Protein AF-A0A0C3NTP0-F1 (afdb_monomer_lite)

Radius of gyration: 25.78 Å; chains: 1; bounding box: 59×38×82 Å

Foldseek 3Di:
DPLLCCQQPLVNFFWKAWPVCLVVPQIGGFDDKDAPQADPVRHGGRWMKTKDFQVRQDPQLQAKDAQPDDPDDFRFMFGDRLVVLVVSLVSLVVLLVVLVVLLVVLVVLLVVLVPDDDDPDPVVNVVSVVSSVVSVVCNVVSVVSNVVSVVVSVVCCVQPVDRVSRGFWTWRIFHRWDQAPDDPNDTDTDTMTMTIGDPPSPPPNDD

Organism: NCBI:txid870435

Sequence (207 aa):
MSIASLLLTAVLGMPIAAAEREAAGAQRSVALFFHENKDNDGNPSARVFTVTNCHVLREDTTTTYEFRGAGAPRQHVRLARFGRFQRGLNEIKDCVSGCEIDTDLLAREIVQLEAKPESDDQEVVAEDKAEVEAKRNKLPNLKKDICVLEAFYNEVKSQWGDITCRTIDHVHWAPNISISIDVQGRKYTKDICSRLMQRGSWVTSST

pLDDT: mean 81.98, std 15.35, range [25.77, 96.81]

Structure (mmCIF, N/CA/C/O backbone):
data_AF-A0A0C3NTP0-F1
#
_entry.id   AF-A0A0C3NTP0-F1
#
loop_
_atom_site.group_PDB
_atom_site.id
_atom_site.type_symbol
_atom_site.label_atom_id
_atom_site.label_alt_id
_atom_site.label_comp_id
_atom_site.label_asym_id
_atom_site.label_entity_id
_atom_site.label_seq_id
_atom_site.pdbx_PDB_ins_code
_atom_site.Cartn_x
_atom_site.Cartn_y
_atom_site.Cartn_z
_atom_site.occupancy
_atom_site.B_iso_or_equiv
_atom_site.auth_seq_id
_atom_site.auth_comp_id
_atom_site.auth_asym_id
_atom_site.auth_atom_id
_atom_site.pdbx_PDB_model_num
ATOM 1 N N . MET A 1 1 ? -7.713 8.162 10.827 1.00 32.97 1 MET A N 1
ATOM 2 C CA . MET A 1 1 ? -7.517 7.454 9.541 1.00 32.97 1 MET A CA 1
ATOM 3 C C . MET A 1 1 ? -6.412 8.151 8.728 1.00 32.97 1 MET A C 1
ATOM 5 O O . MET A 1 1 ? -6.707 8.979 7.885 1.00 32.97 1 MET A O 1
ATOM 9 N N . SER A 1 2 ? -5.129 7.918 9.047 1.00 36.69 2 SER A N 1
ATOM 10 C CA . SER A 1 2 ? -3.979 8.571 8.363 1.00 36.69 2 SER A CA 1
ATOM 11 C C . SER A 1 2 ? -2.900 7.572 7.896 1.00 36.69 2 SER A C 1
ATOM 13 O O . SER A 1 2 ? -2.025 7.905 7.106 1.00 36.69 2 SER A O 1
ATOM 15 N N . ILE A 1 3 ? -2.981 6.305 8.318 1.00 37.78 3 ILE A N 1
ATOM 16 C CA . ILE A 1 3 ? -1.891 5.332 8.122 1.00 37.78 3 ILE A CA 1
ATOM 17 C C . ILE A 1 3 ? -2.104 4.452 6.874 1.00 37.78 3 ILE A C 1
ATOM 19 O O . ILE A 1 3 ? -1.134 4.024 6.253 1.00 37.78 3 ILE A O 1
ATOM 23 N N . ALA A 1 4 ? -3.346 4.294 6.395 1.00 36.16 4 ALA A N 1
ATOM 24 C CA . ALA A 1 4 ? -3.652 3.514 5.185 1.00 36.16 4 ALA A CA 1
ATOM 25 C C . ALA A 1 4 ? -3.100 4.124 3.872 1.00 36.16 4 ALA A C 1
ATOM 27 O O . ALA A 1 4 ? -3.128 3.486 2.823 1.00 36.16 4 ALA A O 1
ATOM 28 N N . SER A 1 5 ? -2.554 5.344 3.919 1.00 48.00 5 SER A N 1
ATOM 29 C CA . SER A 1 5 ? -2.175 6.123 2.735 1.00 48.00 5 SER A CA 1
ATOM 30 C C . SER A 1 5 ? -0.750 5.842 2.213 1.00 48.00 5 SER A C 1
ATOM 32 O O . SER A 1 5 ? -0.416 6.169 1.081 1.00 48.00 5 SER A O 1
ATOM 34 N N . LEU A 1 6 ? 0.133 5.202 2.985 1.00 49.66 6 LEU A N 1
ATOM 35 C CA . LEU A 1 6 ? 1.544 5.070 2.569 1.00 49.66 6 LEU A CA 1
ATOM 36 C C . LEU A 1 6 ? 1.807 3.958 1.543 1.00 49.66 6 LEU A C 1
ATOM 38 O O . LEU A 1 6 ? 2.835 3.979 0.868 1.00 49.66 6 LEU A O 1
ATOM 42 N N . LEU A 1 7 ? 0.919 2.966 1.430 1.00 51.94 7 LEU A N 1
ATOM 43 C CA . LEU A 1 7 ? 1.147 1.820 0.545 1.00 51.94 7 LEU A CA 1
ATOM 44 C C . LEU A 1 7 ? 0.748 2.106 -0.911 1.00 51.94 7 LEU A C 1
ATOM 46 O O . LEU A 1 7 ? 1.387 1.583 -1.823 1.00 51.94 7 LEU A O 1
ATOM 50 N N . LEU A 1 8 ? -0.295 2.919 -1.113 1.00 54.16 8 LEU A N 1
ATOM 51 C CA . LEU A 1 8 ? -0.979 3.078 -2.402 1.00 54.16 8 LEU A CA 1
ATOM 52 C C . LEU A 1 8 ? -1.251 4.539 -2.802 1.00 54.16 8 LEU A C 1
ATOM 54 O O . LEU A 1 8 ? -1.643 4.780 -3.941 1.00 54.16 8 LEU A O 1
ATOM 58 N N . THR A 1 9 ? -1.022 5.527 -1.931 1.00 48.97 9 THR A N 1
ATOM 59 C CA . THR A 1 9 ? -1.342 6.919 -2.273 1.00 48.97 9 THR A CA 1
ATOM 60 C C . THR A 1 9 ? -0.179 7.588 -2.991 1.00 48.97 9 THR A C 1
ATOM 62 O O . THR A 1 9 ? 0.911 7.761 -2.443 1.00 48.97 9 THR A O 1
ATOM 65 N N . ALA A 1 10 ? -0.439 8.033 -4.222 1.00 47.47 10 ALA A N 1
ATOM 66 C CA . ALA A 1 10 ? 0.531 8.720 -5.074 1.00 47.47 10 ALA A CA 1
ATOM 67 C C . ALA A 1 10 ? 1.180 9.952 -4.412 1.00 47.47 10 ALA A C 1
ATOM 69 O O . ALA A 1 10 ? 2.338 10.259 -4.690 1.00 47.47 10 ALA A O 1
ATOM 70 N N . VAL A 1 11 ? 0.463 10.609 -3.492 1.00 39.78 11 VAL A N 1
ATOM 71 C CA . VAL A 1 11 ? 0.890 11.826 -2.782 1.00 39.78 11 VAL A CA 1
ATOM 72 C C . VAL A 1 11 ? 2.086 11.597 -1.846 1.00 39.78 11 VAL A C 1
ATOM 74 O O . VAL A 1 11 ? 2.897 12.501 -1.681 1.00 39.78 11 VAL A O 1
ATOM 77 N N . LEU A 1 12 ? 2.240 10.404 -1.258 1.00 49.91 12 LEU A N 1
ATOM 78 C CA . LEU A 1 12 ? 3.294 10.120 -0.265 1.00 49.91 12 LEU A CA 1
ATOM 79 C C . LEU A 1 12 ? 4.502 9.360 -0.845 1.00 49.91 12 LEU A C 1
ATOM 81 O O . LEU A 1 12 ? 5.383 8.927 -0.105 1.00 49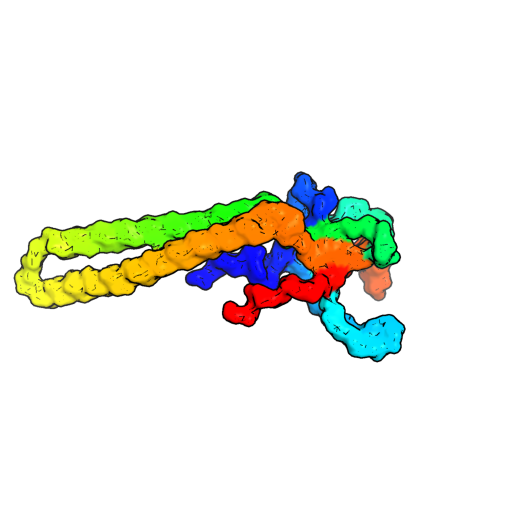.91 12 LEU A O 1
ATOM 85 N N . GLY A 1 13 ? 4.571 9.245 -2.175 1.00 62.75 13 GLY A N 1
ATOM 86 C CA . GLY A 1 13 ? 5.658 8.586 -2.891 1.00 62.75 13 GLY A CA 1
ATOM 87 C C . GLY A 1 13 ? 5.402 7.092 -3.066 1.00 62.75 13 GLY A C 1
ATOM 88 O O . GLY A 1 13 ? 5.728 6.286 -2.200 1.00 62.75 13 GLY A O 1
ATOM 89 N N . MET A 1 14 ? 4.869 6.712 -4.232 1.00 75.38 14 MET A N 1
ATOM 90 C CA . MET A 1 14 ? 4.642 5.305 -4.580 1.00 75.38 14 MET A CA 1
ATOM 91 C C . MET A 1 14 ? 5.962 4.527 -4.504 1.00 75.38 14 MET A C 1
ATOM 93 O O . MET A 1 14 ? 6.879 4.847 -5.271 1.00 75.38 14 MET A O 1
ATOM 97 N N . PRO A 1 15 ? 6.086 3.515 -3.626 1.00 81.69 15 PRO A N 1
ATOM 98 C CA . PRO A 1 15 ? 7.287 2.702 -3.567 1.00 81.69 15 PRO A CA 1
ATOM 99 C C . PRO A 1 15 ? 7.405 1.888 -4.852 1.00 81.69 15 PRO A C 1
ATOM 101 O O . PRO A 1 15 ? 6.517 1.108 -5.181 1.00 81.69 15 PRO A O 1
ATOM 104 N N . ILE A 1 16 ? 8.513 2.037 -5.564 1.00 85.19 16 ILE A N 1
ATOM 105 C CA . ILE A 1 16 ? 8.798 1.306 -6.793 1.00 85.19 16 ILE A CA 1
ATOM 106 C C . ILE A 1 16 ? 10.102 0.527 -6.672 1.00 85.19 16 ILE A C 1
ATOM 108 O O . ILE A 1 16 ? 11.049 0.939 -5.994 1.00 85.19 16 ILE A O 1
ATOM 112 N N . ALA A 1 17 ? 10.128 -0.614 -7.347 1.00 85.75 17 ALA A N 1
ATOM 113 C CA . ALA A 1 17 ? 11.308 -1.442 -7.527 1.00 85.75 17 ALA A CA 1
ATOM 114 C C . ALA A 1 17 ? 11.318 -2.001 -8.953 1.00 85.75 17 ALA A C 1
ATOM 116 O O . ALA A 1 17 ? 10.258 -2.241 -9.539 1.00 85.75 17 ALA A O 1
ATOM 117 N N . ALA A 1 18 ? 12.505 -2.214 -9.514 1.00 86.50 18 ALA A N 1
ATOM 118 C CA . ALA A 1 18 ? 12.623 -2.994 -10.738 1.00 86.50 18 ALA A CA 1
ATOM 119 C C . ALA A 1 18 ? 12.527 -4.486 -10.440 1.00 86.50 18 ALA A C 1
ATOM 121 O O . ALA A 1 18 ? 13.075 -4.962 -9.444 1.00 86.50 18 ALA A O 1
ATOM 122 N N . ALA A 1 19 ? 11.873 -5.218 -11.341 1.00 85.31 19 ALA A N 1
ATOM 123 C CA . ALA A 1 19 ? 11.747 -6.669 -11.256 1.00 85.31 19 ALA A CA 1
ATOM 124 C C . ALA A 1 19 ? 13.118 -7.368 -11.209 1.00 85.31 19 ALA A C 1
ATOM 126 O O . ALA A 1 19 ? 13.276 -8.353 -10.499 1.00 85.31 19 ALA A O 1
ATOM 127 N N . GLU A 1 20 ? 14.128 -6.830 -11.900 1.00 84.19 20 GLU A N 1
ATOM 128 C CA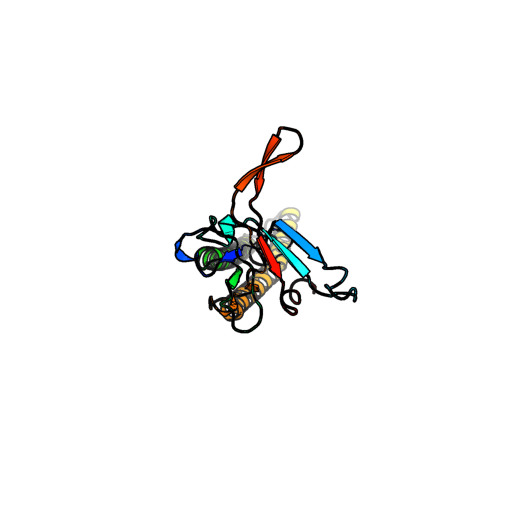 . GLU A 1 20 ? 15.488 -7.389 -11.877 1.00 84.19 20 GLU A CA 1
ATOM 129 C C . GLU A 1 20 ? 16.203 -7.194 -10.524 1.00 84.19 20 GLU A C 1
ATOM 131 O O . GLU A 1 20 ? 17.129 -7.930 -10.207 1.00 84.19 20 GLU A O 1
ATOM 136 N N . ARG A 1 21 ? 15.754 -6.251 -9.679 1.00 77.44 21 ARG A N 1
ATOM 137 C CA . ARG A 1 21 ? 16.435 -5.869 -8.423 1.00 77.44 21 ARG A CA 1
ATOM 138 C C . ARG A 1 21 ? 15.696 -6.258 -7.152 1.00 77.44 21 ARG A C 1
ATOM 140 O O . ARG A 1 21 ? 16.037 -5.783 -6.068 1.00 77.44 21 ARG A O 1
ATOM 147 N N . GLU A 1 22 ? 14.695 -7.121 -7.251 1.00 75.50 22 GLU A N 1
ATOM 148 C CA . GLU A 1 22 ? 13.846 -7.462 -6.106 1.00 75.50 22 GLU A CA 1
ATOM 149 C C . GLU A 1 22 ? 14.613 -8.087 -4.943 1.00 75.50 22 GLU A C 1
ATOM 151 O O . GLU A 1 22 ? 14.335 -7.770 -3.785 1.00 75.50 22 GLU A O 1
ATOM 156 N N . ALA A 1 23 ? 15.615 -8.914 -5.249 1.00 74.00 23 ALA A N 1
ATOM 157 C CA . ALA A 1 23 ? 16.463 -9.555 -4.251 1.00 74.00 23 ALA A CA 1
ATOM 158 C C . ALA A 1 23 ? 17.454 -8.579 -3.588 1.00 74.00 23 ALA A C 1
ATOM 160 O O . ALA A 1 23 ? 17.815 -8.760 -2.429 1.00 74.00 23 ALA A O 1
ATOM 161 N N . ALA A 1 24 ? 17.861 -7.512 -4.287 1.00 72.50 24 ALA A N 1
ATOM 162 C CA . ALA A 1 24 ? 18.883 -6.567 -3.823 1.00 72.50 24 ALA A CA 1
ATOM 163 C C . ALA A 1 24 ? 18.361 -5.547 -2.794 1.00 72.50 24 ALA A C 1
ATOM 165 O O . ALA A 1 24 ? 19.105 -4.700 -2.302 1.00 72.50 24 ALA A O 1
ATOM 166 N N . GLY A 1 25 ? 17.061 -5.572 -2.492 1.00 64.94 25 GLY A N 1
ATOM 167 C CA . GLY A 1 25 ? 16.449 -4.704 -1.496 1.00 64.94 25 GLY A CA 1
ATOM 168 C C . GLY A 1 25 ? 16.395 -3.213 -1.866 1.00 64.94 25 GLY A C 1
ATOM 169 O O . GLY A 1 25 ? 15.955 -2.411 -1.039 1.00 64.94 25 GLY A O 1
ATOM 170 N N . ALA A 1 26 ? 16.770 -2.828 -3.086 1.00 67.81 26 ALA A N 1
ATOM 171 C CA . ALA A 1 26 ? 16.663 -1.454 -3.563 1.00 67.81 26 ALA A CA 1
ATOM 172 C C . ALA A 1 26 ? 15.188 -1.073 -3.788 1.00 67.81 26 ALA A C 1
ATOM 174 O O . ALA A 1 26 ? 14.463 -1.737 -4.524 1.00 67.81 26 ALA A O 1
ATOM 175 N N . GLN A 1 27 ? 14.732 -0.003 -3.135 1.00 71.19 27 GLN A N 1
ATOM 176 C CA . GLN A 1 27 ? 13.399 0.566 -3.330 1.00 71.19 27 GLN A CA 1
ATOM 177 C C . GLN A 1 27 ? 13.469 2.077 -3.137 1.00 71.19 27 GLN A C 1
ATOM 179 O O . GLN A 1 27 ? 14.084 2.554 -2.179 1.00 71.19 27 GLN A O 1
ATOM 184 N N . ARG A 1 28 ? 12.813 2.835 -4.014 1.00 77.44 28 ARG A N 1
ATOM 185 C CA . ARG A 1 28 ? 12.638 4.288 -3.870 1.00 77.44 28 ARG A CA 1
ATOM 186 C C . ARG A 1 28 ? 11.236 4.693 -4.291 1.00 77.44 28 ARG A C 1
ATOM 188 O O . ARG A 1 28 ? 10.452 3.857 -4.724 1.00 77.44 28 ARG A O 1
ATOM 195 N N . SER A 1 29 ? 10.919 5.964 -4.116 1.00 74.62 29 SER A N 1
ATOM 196 C CA . SER A 1 29 ? 9.695 6.557 -4.623 1.00 74.62 29 SER A CA 1
ATOM 197 C C . SER A 1 29 ? 9.863 7.043 -6.061 1.00 74.62 29 SER A C 1
ATOM 199 O O . SER A 1 29 ? 10.968 7.273 -6.567 1.00 74.62 29 SER A O 1
ATOM 201 N N . VAL A 1 30 ? 8.727 7.228 -6.719 1.00 73.44 30 VAL A N 1
ATOM 202 C CA . VAL A 1 30 ? 8.629 8.108 -7.883 1.00 73.44 30 VAL A CA 1
ATOM 203 C C . VAL A 1 30 ? 9.079 9.527 -7.510 1.00 73.44 30 VAL A C 1
ATOM 205 O O . VAL A 1 30 ? 8.716 10.011 -6.439 1.00 73.44 30 VAL A O 1
ATOM 208 N N . ALA A 1 31 ? 9.836 10.187 -8.395 1.00 72.88 31 ALA A N 1
ATOM 209 C CA . ALA A 1 31 ? 10.247 11.577 -8.204 1.00 72.88 31 ALA A CA 1
ATOM 210 C C . ALA A 1 31 ? 9.201 12.571 -8.739 1.00 72.88 31 ALA A C 1
ATOM 212 O O . ALA A 1 31 ? 8.796 13.472 -8.014 1.00 72.88 31 ALA A O 1
ATOM 213 N N . LEU A 1 32 ? 8.751 12.412 -9.991 1.00 79.81 32 LEU A N 1
ATOM 214 C CA . LEU A 1 32 ? 7.734 13.278 -10.608 1.00 79.81 32 LEU A CA 1
ATOM 215 C C . LEU A 1 32 ? 7.028 12.604 -11.791 1.00 79.81 32 LEU A C 1
ATOM 217 O O . LEU A 1 32 ? 7.532 11.626 -12.352 1.00 79.81 32 LEU A O 1
ATOM 221 N N . PHE A 1 33 ? 5.889 13.172 -12.191 1.00 82.75 33 PHE A N 1
ATOM 222 C CA . PHE A 1 33 ? 5.110 12.774 -13.364 1.00 82.75 33 PHE A CA 1
ATOM 223 C C . PHE A 1 33 ? 5.002 13.940 -14.348 1.00 82.75 33 PHE A C 1
ATOM 225 O O . PHE A 1 33 ? 4.936 15.096 -13.930 1.00 82.75 33 PHE A O 1
ATOM 232 N N . PHE A 1 34 ? 4.953 13.647 -15.645 1.00 82.81 34 PHE A N 1
ATOM 233 C CA . PHE A 1 34 ? 4.690 14.649 -16.674 1.00 82.81 34 PHE A CA 1
ATOM 234 C C . PHE A 1 34 ? 3.877 14.060 -17.828 1.00 82.81 34 PHE A C 1
ATOM 236 O O . PHE A 1 34 ? 4.027 12.888 -18.175 1.00 82.81 34 PHE A O 1
ATOM 243 N N . HIS A 1 35 ? 3.009 14.878 -18.419 1.00 86.06 35 HIS A N 1
ATOM 244 C CA . HIS A 1 35 ? 2.286 14.519 -19.634 1.00 86.06 35 HIS A CA 1
ATOM 245 C C . HIS A 1 35 ? 3.161 14.783 -20.855 1.00 86.06 35 HIS A C 1
ATOM 247 O O . HIS A 1 35 ? 3.758 15.853 -20.990 1.00 86.06 35 HIS A O 1
ATOM 253 N N . GLU A 1 36 ? 3.200 13.822 -21.768 1.00 84.50 36 GLU A N 1
ATOM 254 C CA . GLU A 1 36 ? 3.637 14.082 -23.130 1.00 84.50 36 GLU A CA 1
ATOM 255 C C . GLU A 1 36 ? 2.553 14.923 -23.799 1.00 84.50 36 GLU A C 1
ATOM 257 O O . GLU A 1 36 ? 1.438 14.461 -24.005 1.00 84.50 36 GLU A O 1
ATOM 262 N N . ASN A 1 37 ? 2.853 16.192 -24.066 1.00 84.75 37 ASN A N 1
ATOM 263 C CA . ASN A 1 37 ? 1.882 17.111 -24.656 1.00 84.75 37 ASN A CA 1
ATOM 264 C C . ASN A 1 37 ? 1.546 16.702 -26.100 1.00 84.75 37 ASN A C 1
ATOM 266 O O . ASN A 1 37 ? 0.382 16.605 -26.485 1.00 84.75 37 ASN A O 1
ATOM 270 N N . LYS A 1 38 ? 2.585 16.423 -26.890 1.00 88.69 38 LYS A N 1
ATOM 271 C CA . LYS A 1 38 ? 2.475 15.968 -28.274 1.00 88.69 38 LYS A CA 1
ATOM 272 C C . LYS A 1 38 ? 3.365 14.759 -28.502 1.00 88.69 38 LYS A C 1
ATOM 274 O O . LYS A 1 38 ? 4.455 14.708 -27.936 1.00 88.69 38 LYS A O 1
ATOM 279 N N . ASP A 1 39 ? 2.896 13.820 -29.313 1.00 85.81 39 ASP A N 1
ATOM 280 C CA . ASP A 1 39 ? 3.709 12.703 -29.782 1.00 85.81 39 ASP A CA 1
ATOM 281 C C . ASP A 1 39 ? 4.753 13.156 -30.820 1.00 85.81 39 ASP A C 1
ATOM 283 O O . ASP A 1 39 ? 4.847 14.336 -31.179 1.00 85.81 39 ASP A O 1
ATOM 287 N N . ASN A 1 40 ? 5.550 12.200 -31.302 1.00 83.00 40 ASN A N 1
ATOM 288 C CA . ASN A 1 40 ? 6.585 12.445 -32.309 1.00 83.00 40 ASN A CA 1
ATOM 289 C C . ASN A 1 40 ? 6.022 12.965 -33.645 1.00 83.00 40 ASN A C 1
ATOM 291 O O . ASN A 1 40 ? 6.760 13.594 -34.401 1.00 83.00 40 ASN A O 1
ATOM 295 N N . ASP A 1 41 ? 4.735 12.738 -33.915 1.00 88.44 41 ASP A N 1
ATOM 296 C CA . ASP A 1 41 ? 4.034 13.190 -35.118 1.00 88.44 41 ASP A CA 1
ATOM 297 C C . ASP A 1 41 ? 3.344 14.556 -34.908 1.00 88.44 41 ASP A C 1
ATOM 299 O O . ASP A 1 41 ? 2.736 15.112 -35.823 1.00 88.44 41 ASP A O 1
ATOM 303 N N . GLY A 1 42 ? 3.453 15.135 -33.706 1.00 88.75 42 GLY A N 1
ATOM 304 C CA . GLY A 1 42 ? 2.881 16.429 -33.343 1.00 88.75 42 GLY A CA 1
ATOM 305 C C . GLY A 1 42 ? 1.410 16.385 -32.918 1.00 88.75 42 GLY A C 1
ATOM 306 O O . GLY A 1 42 ? 0.830 17.450 -32.663 1.00 88.75 42 GLY A O 1
ATOM 307 N N . ASN A 1 43 ? 0.809 15.198 -32.803 1.00 91.75 43 ASN A N 1
ATOM 308 C CA . ASN A 1 43 ? -0.572 15.022 -32.356 1.00 91.75 43 ASN A CA 1
ATOM 309 C C . ASN A 1 43 ? -0.662 15.081 -30.826 1.00 91.75 43 ASN A C 1
ATOM 311 O O . ASN A 1 43 ? 0.293 14.701 -30.148 1.00 91.75 43 ASN A O 1
ATOM 315 N N . PRO A 1 44 ? -1.795 15.525 -30.248 1.00 89.69 44 PRO A N 1
ATOM 316 C CA . PRO A 1 44 ? -1.997 15.489 -28.803 1.00 89.69 44 PRO A CA 1
ATOM 317 C C . PRO A 1 44 ? -1.779 14.082 -28.240 1.00 89.69 44 PRO A C 1
ATOM 319 O O . PRO A 1 44 ? -2.421 13.126 -28.680 1.00 89.69 44 PRO A O 1
ATOM 322 N N . SER A 1 45 ? -0.903 13.961 -27.244 1.00 84.75 45 SER A N 1
ATOM 323 C CA . SER A 1 45 ? -0.632 12.688 -26.585 1.00 84.75 45 SER A CA 1
ATOM 324 C C . SER A 1 45 ? -1.314 12.622 -25.223 1.00 84.75 45 SER A C 1
ATOM 326 O O . SER A 1 45 ? -1.446 13.598 -24.489 1.00 84.75 45 SER A O 1
ATOM 328 N N . ALA A 1 46 ? -1.783 11.426 -24.884 1.00 84.88 46 ALA A N 1
ATOM 329 C CA . ALA A 1 46 ? -2.328 11.120 -23.566 1.00 84.88 46 ALA A CA 1
ATOM 330 C C . ALA A 1 46 ? -1.333 10.332 -22.703 1.00 84.88 46 ALA A C 1
ATOM 332 O O . ALA A 1 46 ? -1.719 9.765 -21.677 1.00 84.88 46 ALA A O 1
ATOM 333 N N . ARG A 1 47 ? -0.079 10.209 -23.149 1.00 83.44 47 ARG A N 1
ATOM 334 C CA . ARG A 1 47 ? 0.943 9.428 -22.458 1.00 83.44 47 ARG A CA 1
ATOM 335 C C . ARG A 1 47 ? 1.426 10.206 -21.243 1.00 83.44 47 ARG A C 1
ATOM 337 O O . ARG A 1 47 ? 1.728 11.394 -21.319 1.00 83.44 47 ARG A O 1
ATOM 344 N N . VAL A 1 48 ? 1.490 9.514 -20.112 1.00 84.25 48 VAL A N 1
ATOM 345 C CA . VAL A 1 48 ? 2.068 10.049 -18.882 1.00 84.25 48 VAL A CA 1
ATOM 346 C C . VAL A 1 48 ? 3.370 9.328 -18.633 1.00 84.25 48 VAL A C 1
ATOM 348 O O . VAL A 1 48 ? 3.428 8.099 -18.645 1.00 84.25 48 VAL A O 1
ATOM 351 N N . PHE A 1 49 ? 4.413 10.099 -18.392 1.00 84.44 49 PHE A N 1
ATOM 352 C CA . PHE A 1 49 ? 5.709 9.582 -18.025 1.00 84.44 49 PHE A CA 1
ATOM 353 C C . PHE A 1 49 ? 5.959 9.808 -16.546 1.00 84.44 49 PHE A C 1
ATOM 355 O O . PHE A 1 49 ? 5.529 10.795 -15.950 1.00 84.44 49 PHE A O 1
ATOM 362 N N . THR A 1 50 ? 6.680 8.871 -15.949 1.00 84.88 50 THR A N 1
ATOM 363 C CA . THR A 1 50 ? 7.220 9.024 -14.604 1.00 84.88 50 THR A CA 1
ATOM 364 C C . THR A 1 50 ? 8.734 9.085 -14.670 1.00 84.88 50 THR A C 1
ATOM 366 O O . THR A 1 50 ? 9.335 8.319 -15.424 1.00 84.88 50 THR A O 1
ATOM 369 N N . VAL A 1 51 ? 9.347 9.930 -13.842 1.00 86.69 51 VAL A N 1
ATOM 370 C CA . VAL A 1 51 ? 10.801 9.972 -13.657 1.00 86.69 51 VAL A CA 1
ATOM 371 C C . VAL A 1 51 ? 11.172 9.455 -12.273 1.00 86.69 51 VAL A C 1
ATOM 373 O O . VAL A 1 51 ? 10.519 9.755 -11.271 1.00 86.69 51 VAL A O 1
ATOM 376 N N . THR A 1 52 ? 12.243 8.675 -12.223 1.00 87.88 52 THR A N 1
ATOM 377 C C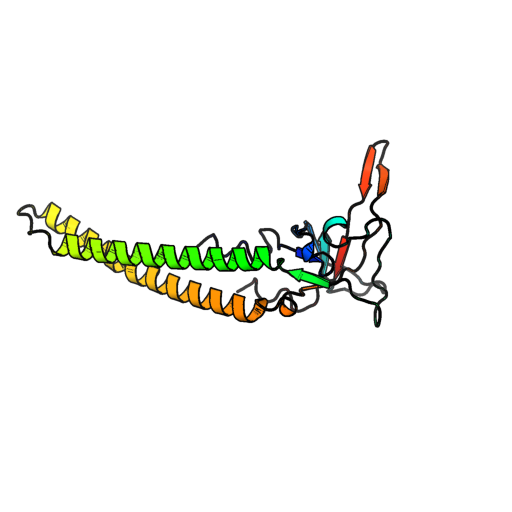A . THR A 1 52 ? 12.952 8.286 -11.001 1.00 87.88 52 THR A CA 1
ATOM 378 C C . THR A 1 52 ? 14.446 8.159 -11.312 1.00 87.88 52 THR A C 1
ATOM 380 O O . THR A 1 52 ? 14.879 8.475 -12.420 1.00 87.88 52 THR A O 1
ATOM 383 N N . ASN A 1 53 ? 15.239 7.696 -10.355 1.00 87.88 53 ASN A N 1
ATOM 384 C CA . ASN A 1 53 ? 16.674 7.510 -10.530 1.00 87.88 53 ASN A CA 1
ATOM 385 C C . ASN A 1 53 ? 16.982 6.203 -11.283 1.00 87.88 53 ASN A C 1
ATOM 387 O O . ASN A 1 53 ? 16.329 5.177 -11.071 1.00 87.88 53 ASN A O 1
ATOM 391 N N . CYS A 1 54 ? 18.006 6.214 -12.138 1.00 87.50 54 CYS A N 1
ATOM 392 C CA . CYS A 1 54 ? 18.448 5.046 -12.908 1.00 87.50 54 CYS A CA 1
ATOM 393 C C . CYS A 1 54 ? 18.895 3.914 -11.985 1.00 87.50 54 CYS A C 1
ATOM 395 O O . CYS A 1 54 ? 18.432 2.784 -12.130 1.00 87.50 54 CYS A O 1
ATOM 397 N N . HIS A 1 55 ? 19.673 4.228 -10.945 1.00 86.06 55 HIS A N 1
ATOM 398 C CA . HIS A 1 55 ? 20.131 3.224 -9.977 1.00 86.06 55 HIS A CA 1
ATOM 399 C C . HIS A 1 55 ? 19.011 2.590 -9.139 1.00 86.06 55 HIS A C 1
ATOM 401 O O . HIS A 1 55 ? 19.297 1.753 -8.288 1.00 86.06 55 HIS A O 1
ATOM 407 N N . VAL A 1 56 ? 17.756 3.012 -9.281 1.00 83.56 56 VAL A N 1
ATOM 408 C CA . VAL A 1 56 ? 16.611 2.375 -8.613 1.00 83.56 56 VAL A CA 1
ATOM 409 C C . VAL A 1 56 ? 16.034 1.286 -9.495 1.00 83.56 56 VAL A C 1
ATOM 411 O O . VAL A 1 56 ? 15.665 0.220 -9.003 1.00 83.56 56 VAL A O 1
ATOM 414 N N . LEU A 1 57 ? 15.943 1.571 -10.793 1.00 86.12 57 LEU A N 1
ATOM 415 C CA . LEU A 1 57 ? 15.262 0.716 -11.752 1.00 86.12 57 LEU A CA 1
ATOM 416 C C . LEU A 1 57 ? 16.206 -0.138 -12.593 1.00 86.12 57 LEU A C 1
ATOM 418 O O . LEU A 1 57 ? 15.730 -1.021 -13.297 1.00 86.12 57 LEU A O 1
ATOM 422 N N . ARG A 1 58 ? 17.516 0.110 -12.519 1.00 87.94 58 ARG A N 1
ATOM 423 C CA . ARG A 1 58 ? 18.514 -0.647 -13.267 1.00 87.94 58 ARG A CA 1
ATOM 424 C C . ARG A 1 58 ? 19.656 -1.117 -12.389 1.00 87.94 58 ARG A C 1
ATOM 426 O O . ARG A 1 58 ? 20.107 -0.393 -11.497 1.00 87.94 58 ARG A O 1
ATOM 433 N N . GLU A 1 59 ? 20.066 -2.361 -12.593 1.00 85.56 59 GLU A N 1
ATOM 434 C CA . GLU A 1 59 ? 21.243 -2.952 -11.956 1.00 85.56 59 GLU A CA 1
ATOM 435 C C . GLU A 1 59 ? 22.510 -2.507 -12.682 1.00 85.56 59 GLU A C 1
ATOM 437 O O . GLU A 1 59 ? 23.379 -1.881 -12.076 1.00 85.56 59 GLU A O 1
ATOM 442 N N . ASP A 1 60 ? 22.565 -2.738 -13.994 1.00 87.56 60 ASP A N 1
ATOM 443 C CA . ASP A 1 60 ? 23.614 -2.181 -14.836 1.00 87.56 60 ASP A CA 1
ATOM 444 C C . ASP A 1 60 ? 23.298 -0.723 -15.184 1.00 87.56 60 ASP A C 1
ATOM 446 O O . ASP A 1 60 ? 22.480 -0.414 -16.054 1.00 87.56 60 ASP A O 1
ATOM 450 N N . THR A 1 61 ? 23.974 0.181 -14.485 1.00 88.56 61 THR A N 1
ATOM 451 C CA . THR A 1 61 ? 23.886 1.627 -14.695 1.00 88.56 61 THR A CA 1
ATOM 452 C C . THR A 1 61 ? 24.971 2.157 -15.632 1.00 88.56 61 THR A C 1
ATOM 454 O O . THR A 1 61 ? 25.020 3.360 -15.884 1.00 88.56 61 THR A O 1
ATOM 457 N N . THR A 1 62 ? 25.843 1.295 -16.163 1.00 89.12 62 THR A N 1
ATOM 458 C CA . THR A 1 62 ? 26.969 1.694 -17.024 1.00 89.12 62 THR A CA 1
ATOM 459 C C . THR A 1 62 ? 26.580 1.802 -18.494 1.00 89.12 62 THR A C 1
ATOM 461 O O . THR A 1 62 ? 27.227 2.518 -19.261 1.00 89.12 62 THR A O 1
ATOM 464 N N . THR A 1 63 ? 25.486 1.149 -18.883 1.00 89.19 63 THR A N 1
ATOM 465 C CA . THR A 1 63 ? 24.949 1.157 -20.245 1.00 89.19 63 THR A CA 1
ATOM 466 C C . THR A 1 63 ? 23.693 2.012 -20.348 1.00 89.19 63 THR A C 1
ATOM 468 O O . THR A 1 63 ? 22.971 2.199 -19.372 1.00 89.19 63 THR A O 1
ATOM 471 N N . THR A 1 64 ? 23.408 2.543 -21.538 1.00 90.25 64 THR A N 1
ATOM 472 C CA . THR A 1 64 ? 22.115 3.189 -21.812 1.00 90.25 64 THR A CA 1
ATOM 473 C C . THR A 1 64 ? 21.087 2.128 -22.179 1.00 90.25 64 THR A C 1
ATOM 475 O O . THR A 1 64 ? 21.353 1.268 -23.016 1.00 90.25 64 THR A O 1
ATOM 478 N N . TYR A 1 65 ? 19.905 2.213 -21.578 1.00 90.00 65 TYR A N 1
ATOM 479 C CA . TYR A 1 65 ? 18.746 1.411 -21.938 1.00 90.00 65 TYR A CA 1
ATOM 480 C C . TYR A 1 65 ? 17.695 2.283 -22.611 1.00 90.00 65 TYR A C 1
ATOM 482 O O . TYR A 1 65 ? 17.377 3.382 -22.155 1.00 90.00 65 TYR A O 1
ATOM 490 N N . GLU A 1 66 ? 17.121 1.742 -23.675 1.00 90.69 66 GLU A N 1
ATOM 491 C CA . GLU A 1 66 ? 16.005 2.325 -24.396 1.00 90.69 66 GLU A CA 1
ATOM 492 C C . GLU A 1 66 ? 15.088 1.193 -24.846 1.00 90.69 66 GLU A C 1
ATOM 494 O O . GLU A 1 66 ? 15.531 0.206 -25.443 1.00 90.69 66 GLU A O 1
ATOM 499 N N . PHE A 1 67 ? 13.805 1.313 -24.525 1.00 88.38 67 PHE A N 1
ATOM 500 C CA . PHE A 1 67 ? 12.816 0.318 -24.893 1.00 88.38 67 PHE A CA 1
ATOM 501 C C . PHE A 1 67 ? 12.550 0.378 -26.401 1.00 88.38 67 PHE A C 1
ATOM 503 O O . PHE A 1 67 ? 11.955 1.327 -26.903 1.00 88.38 67 PHE A O 1
ATOM 510 N N . ARG A 1 68 ? 12.952 -0.675 -27.121 1.00 88.62 68 ARG A N 1
ATOM 511 C CA . ARG A 1 68 ? 12.908 -0.739 -28.595 1.00 88.62 68 ARG A CA 1
ATOM 512 C C . ARG A 1 68 ? 11.556 -1.158 -29.188 1.00 88.62 68 ARG A C 1
ATOM 514 O O . ARG A 1 68 ? 11.488 -1.534 -30.353 1.00 88.62 68 ARG A O 1
ATOM 521 N N . GLY A 1 69 ? 10.479 -1.107 -28.409 1.00 83.50 69 GLY A N 1
ATOM 522 C CA . GLY A 1 69 ? 9.138 -1.441 -28.887 1.00 83.50 69 GLY A CA 1
ATOM 523 C C . GLY A 1 69 ? 8.825 -2.941 -28.880 1.00 83.50 69 GLY A C 1
ATOM 524 O O . GLY A 1 69 ? 9.292 -3.696 -28.025 1.00 83.50 69 GLY A O 1
ATOM 525 N N . ALA A 1 70 ? 7.939 -3.364 -29.782 1.00 80.31 70 ALA A N 1
ATOM 526 C CA . ALA A 1 70 ? 7.363 -4.708 -29.771 1.00 80.31 70 ALA A CA 1
ATOM 527 C C . ALA A 1 70 ? 8.433 -5.807 -29.925 1.00 80.31 70 ALA A C 1
ATOM 529 O O . ALA A 1 70 ? 9.297 -5.730 -30.792 1.00 80.31 70 ALA A O 1
ATOM 530 N N . GLY A 1 71 ? 8.364 -6.836 -29.074 1.00 77.00 71 GLY A N 1
ATOM 531 C CA . GLY A 1 71 ? 9.304 -7.965 -29.069 1.00 77.00 71 GLY A CA 1
ATOM 532 C C . GLY A 1 71 ? 10.590 -7.744 -28.262 1.00 77.00 71 GLY A C 1
ATOM 533 O O . GLY A 1 71 ? 11.293 -8.712 -27.986 1.00 77.00 71 GLY A O 1
ATOM 534 N N . ALA A 1 72 ? 10.885 -6.514 -27.826 1.00 83.81 72 ALA A N 1
ATOM 535 C CA . ALA A 1 72 ? 12.022 -6.252 -26.947 1.00 83.81 72 ALA A CA 1
ATOM 536 C C . ALA A 1 72 ? 11.725 -6.681 -25.490 1.00 83.81 72 ALA A C 1
ATOM 538 O O . ALA A 1 72 ? 10.603 -6.466 -25.011 1.00 83.81 72 ALA A O 1
ATOM 539 N N . PRO A 1 73 ? 12.711 -7.237 -24.754 1.00 81.88 73 PRO A N 1
ATOM 540 C CA . PRO A 1 73 ? 12.569 -7.521 -23.329 1.00 81.88 73 PRO A CA 1
ATOM 541 C C . PRO A 1 73 ? 12.190 -6.261 -22.545 1.00 81.88 73 PRO A C 1
ATOM 543 O O . PRO A 1 73 ? 12.802 -5.206 -22.711 1.00 81.88 73 PRO A O 1
ATOM 546 N N . ARG A 1 74 ? 11.174 -6.368 -21.684 1.00 87.69 74 ARG A N 1
ATOM 547 C CA . ARG A 1 74 ? 10.705 -5.258 -20.848 1.00 87.69 74 ARG A CA 1
ATOM 548 C C . ARG A 1 74 ? 11.377 -5.310 -19.483 1.00 87.69 74 ARG A C 1
ATOM 550 O O . ARG A 1 74 ? 11.225 -6.287 -18.755 1.00 87.69 74 ARG A O 1
ATOM 557 N N . GLN A 1 75 ? 12.033 -4.223 -19.091 1.00 88.50 75 GLN A N 1
ATOM 558 C CA . GLN A 1 75 ? 12.447 -4.032 -17.701 1.00 88.50 75 GLN A CA 1
ATOM 559 C C . GLN A 1 75 ? 11.250 -3.588 -16.859 1.00 88.50 75 GLN A C 1
ATOM 561 O O . GLN A 1 75 ? 10.947 -2.400 -16.774 1.00 88.50 75 GLN A O 1
ATOM 566 N N . HIS A 1 76 ? 10.534 -4.553 -16.283 1.00 88.94 76 HIS A N 1
ATOM 567 C CA . HIS A 1 76 ? 9.317 -4.302 -15.516 1.00 88.94 76 HIS A CA 1
ATOM 568 C C . HIS A 1 76 ? 9.570 -3.520 -14.224 1.00 88.94 76 HIS A C 1
ATOM 570 O O . HIS A 1 76 ? 10.507 -3.793 -13.472 1.00 88.94 76 HIS A O 1
ATOM 576 N N . VAL A 1 77 ? 8.667 -2.584 -13.944 1.00 87.31 77 VAL A N 1
ATOM 577 C CA . VAL A 1 77 ? 8.625 -1.797 -12.714 1.00 87.31 77 VAL A CA 1
ATOM 578 C C . VAL A 1 77 ? 7.417 -2.236 -11.901 1.00 87.31 77 VAL A C 1
ATOM 580 O O . VAL A 1 77 ? 6.290 -2.263 -12.403 1.00 87.31 77 VAL A O 1
ATOM 583 N N . ARG A 1 78 ? 7.656 -2.561 -10.633 1.00 87.12 78 ARG A N 1
ATOM 584 C CA . ARG A 1 78 ? 6.649 -3.080 -9.712 1.00 87.12 78 ARG A CA 1
ATOM 585 C C . ARG A 1 78 ? 6.345 -2.088 -8.597 1.00 87.12 78 ARG A C 1
ATOM 587 O O . ARG A 1 78 ? 7.235 -1.382 -8.118 1.00 87.12 78 ARG A O 1
ATOM 594 N N . LEU A 1 79 ? 5.079 -2.044 -8.197 1.00 84.69 79 LEU A N 1
ATOM 595 C CA . LEU A 1 79 ? 4.594 -1.324 -7.028 1.00 84.69 79 LEU A CA 1
ATOM 596 C C . LEU A 1 79 ? 4.924 -2.121 -5.773 1.00 84.69 79 LEU A C 1
ATOM 598 O O . LEU A 1 79 ? 4.423 -3.225 -5.610 1.00 84.69 79 LEU A O 1
ATOM 602 N N . ALA A 1 80 ? 5.718 -1.532 -4.885 1.00 83.88 80 ALA A N 1
ATOM 603 C CA . ALA A 1 80 ? 6.220 -2.115 -3.648 1.00 83.88 80 ALA A CA 1
ATOM 604 C C . ALA A 1 80 ? 6.922 -3.475 -3.831 1.00 83.88 80 ALA A C 1
ATOM 606 O O . ALA A 1 80 ? 6.355 -4.475 -4.275 1.00 83.88 80 ALA A O 1
ATOM 607 N N . ARG A 1 81 ? 8.163 -3.581 -3.348 1.00 82.75 81 ARG A N 1
ATOM 608 C CA . ARG A 1 81 ? 8.807 -4.898 -3.232 1.00 82.75 81 ARG A CA 1
ATOM 609 C C . ARG A 1 81 ? 8.026 -5.783 -2.253 1.00 82.75 81 ARG A C 1
ATOM 611 O O . ARG A 1 81 ? 7.350 -5.262 -1.363 1.00 82.75 81 ARG A O 1
ATOM 618 N N . PHE A 1 82 ? 8.206 -7.105 -2.330 1.00 84.44 82 PHE A N 1
ATOM 619 C CA . PHE A 1 82 ? 7.567 -8.063 -1.411 1.00 84.44 82 PHE A CA 1
ATOM 620 C C . PHE A 1 82 ? 7.677 -7.646 0.065 1.00 84.44 82 PHE A C 1
ATOM 622 O O . PHE A 1 82 ? 6.667 -7.526 0.747 1.00 84.44 82 PHE A O 1
ATOM 629 N N . GLY A 1 83 ? 8.880 -7.303 0.538 1.00 84.06 83 GLY A N 1
ATOM 630 C CA . GLY A 1 83 ? 9.079 -6.878 1.927 1.00 84.06 83 GLY A CA 1
ATOM 631 C C . GLY A 1 83 ? 8.344 -5.588 2.324 1.00 84.06 83 GLY A C 1
ATOM 632 O O . GLY A 1 83 ? 7.871 -5.488 3.452 1.00 84.06 83 GLY A O 1
ATOM 633 N N . ARG A 1 84 ? 8.213 -4.591 1.431 1.00 85.12 84 ARG A N 1
ATOM 634 C CA . ARG A 1 84 ? 7.440 -3.371 1.746 1.00 85.12 84 ARG A CA 1
ATOM 635 C C . ARG A 1 84 ? 5.941 -3.637 1.672 1.00 85.12 84 ARG A C 1
ATOM 637 O O . ARG A 1 84 ? 5.212 -3.112 2.505 1.00 85.12 84 ARG A O 1
ATOM 644 N N . PHE A 1 85 ? 5.507 -4.448 0.713 1.00 87.06 85 PHE A N 1
ATOM 645 C CA . PHE A 1 85 ? 4.120 -4.879 0.600 1.00 87.06 85 PHE A CA 1
ATOM 646 C C . PHE A 1 85 ? 3.675 -5.628 1.862 1.00 87.06 85 PHE A C 1
ATOM 648 O O . PHE A 1 85 ? 2.702 -5.234 2.498 1.00 87.06 85 PHE A O 1
ATOM 655 N N . GLN A 1 86 ? 4.462 -6.613 2.304 1.00 89.69 86 GLN A N 1
ATOM 656 C CA . GLN A 1 86 ? 4.203 -7.352 3.539 1.00 89.69 86 GLN A CA 1
ATOM 657 C C . GLN A 1 86 ? 4.194 -6.438 4.766 1.00 89.69 86 GLN A C 1
ATOM 659 O O . GLN A 1 86 ? 3.335 -6.578 5.628 1.00 89.69 86 GLN A O 1
ATOM 664 N N . ARG A 1 87 ? 5.118 -5.473 4.838 1.00 89.25 87 ARG A N 1
ATOM 665 C CA . ARG A 1 87 ? 5.109 -4.473 5.909 1.00 89.25 87 ARG A CA 1
ATOM 666 C C . ARG A 1 87 ? 3.825 -3.636 5.900 1.00 89.25 87 ARG A C 1
ATOM 668 O O . ARG A 1 87 ? 3.272 -3.414 6.963 1.00 89.25 87 ARG A O 1
ATOM 675 N N . GLY A 1 88 ? 3.332 -3.225 4.732 1.00 87.62 88 GLY A N 1
ATOM 676 C CA . GLY A 1 88 ? 2.041 -2.541 4.617 1.00 87.62 88 GLY A CA 1
ATOM 677 C C . GLY A 1 88 ? 0.868 -3.391 5.094 1.00 87.62 88 GLY A C 1
ATOM 678 O O . GLY A 1 88 ? 0.023 -2.910 5.836 1.00 87.62 88 GLY A O 1
ATOM 679 N N . LEU A 1 89 ? 0.847 -4.673 4.723 1.00 91.31 89 LEU A N 1
ATOM 680 C CA . LEU A 1 89 ? -0.153 -5.621 5.217 1.00 91.31 89 LEU A CA 1
ATOM 681 C C . LEU A 1 89 ? -0.095 -5.787 6.742 1.00 91.31 89 LEU A C 1
ATOM 683 O O . LEU A 1 89 ? -1.139 -5.899 7.378 1.00 91.31 89 LEU A O 1
ATOM 687 N N . ASN A 1 90 ? 1.104 -5.800 7.325 1.00 92.06 90 ASN A N 1
ATOM 688 C CA . ASN A 1 90 ? 1.274 -5.863 8.775 1.00 92.06 90 ASN A CA 1
ATOM 689 C C . ASN A 1 90 ? 0.794 -4.571 9.450 1.00 92.06 90 ASN A C 1
ATOM 691 O O . ASN A 1 90 ? 0.055 -4.655 10.415 1.00 92.06 90 ASN A O 1
ATOM 695 N N . GLU A 1 91 ? 1.108 -3.397 8.896 1.00 90.44 91 GLU A N 1
ATOM 696 C CA . GLU A 1 91 ? 0.631 -2.106 9.420 1.00 90.44 91 GLU A CA 1
ATOM 697 C C . GLU A 1 91 ? -0.914 -2.023 9.435 1.00 90.44 91 GLU A C 1
ATOM 699 O O . GLU A 1 91 ? -1.491 -1.467 10.368 1.00 90.44 91 GLU A O 1
ATOM 704 N N . ILE A 1 92 ? -1.602 -2.616 8.444 1.00 90.44 92 ILE A N 1
ATOM 705 C CA . ILE A 1 92 ? -3.075 -2.728 8.448 1.00 90.44 92 ILE A CA 1
ATOM 706 C C . ILE A 1 92 ? -3.550 -3.648 9.580 1.00 90.44 92 ILE A C 1
ATOM 708 O O . ILE A 1 92 ? -4.483 -3.293 10.297 1.00 90.44 92 ILE A O 1
ATOM 712 N N . LYS A 1 93 ? -2.906 -4.808 9.770 1.00 94.00 93 LYS A N 1
ATOM 713 C CA . LYS A 1 93 ? -3.230 -5.721 10.879 1.00 94.00 93 LYS A CA 1
ATOM 714 C C . LYS A 1 93 ? -3.016 -5.073 12.241 1.00 94.00 93 LYS A C 1
ATOM 716 O O . LYS A 1 93 ? -3.870 -5.215 13.103 1.00 94.00 93 LYS A O 1
ATOM 721 N N . ASP A 1 94 ? -1.927 -4.332 12.409 1.00 93.62 94 ASP A N 1
ATOM 722 C CA . ASP A 1 94 ? -1.631 -3.620 13.652 1.00 93.62 94 ASP A CA 1
ATOM 723 C C . ASP A 1 94 ? -2.734 -2.594 13.965 1.00 93.62 94 ASP A C 1
ATOM 725 O O . ASP A 1 94 ? -3.129 -2.438 15.118 1.00 93.62 94 ASP A O 1
ATOM 729 N N . CYS A 1 95 ? -3.290 -1.937 12.938 1.00 91.75 95 CYS A N 1
ATOM 730 C CA . CYS A 1 95 ? -4.444 -1.051 13.096 1.00 91.75 95 CYS A CA 1
ATOM 731 C C . CYS A 1 95 ? -5.717 -1.809 13.506 1.00 91.75 95 CYS A C 1
ATOM 733 O O . CYS A 1 95 ? -6.418 -1.343 14.399 1.00 91.75 95 CYS A O 1
ATOM 735 N N . VAL A 1 96 ? -6.000 -2.970 12.898 1.00 94.31 96 VAL A N 1
ATOM 736 C CA . VAL A 1 96 ? -7.130 -3.830 13.302 1.00 94.31 96 VAL A CA 1
ATOM 737 C C . VAL A 1 96 ? -6.997 -4.225 14.771 1.00 94.31 96 VAL A C 1
ATOM 739 O O . VAL A 1 96 ? -7.913 -3.978 15.549 1.00 94.31 96 VAL A O 1
ATOM 742 N N . SER A 1 97 ? -5.832 -4.738 15.173 1.00 95.38 97 SER A N 1
ATOM 743 C CA . SER A 1 97 ? -5.575 -5.126 16.562 1.00 95.38 97 SER A CA 1
ATOM 744 C C . SER A 1 97 ? -5.680 -3.947 17.532 1.00 95.38 97 SER A C 1
ATOM 746 O O . SER A 1 97 ? -6.194 -4.113 18.634 1.00 95.38 97 SER A O 1
ATOM 748 N N . GLY A 1 98 ? -5.252 -2.745 17.134 1.00 95.06 98 GLY A N 1
ATOM 749 C CA . GLY A 1 98 ? -5.473 -1.529 17.921 1.00 95.06 98 GLY A CA 1
ATOM 750 C C . GLY A 1 98 ? -6.961 -1.240 18.144 1.00 95.06 98 GLY A C 1
ATOM 751 O O . GLY A 1 98 ? -7.382 -1.021 19.277 1.00 95.06 98 GLY A O 1
ATOM 752 N N . CYS A 1 99 ? -7.777 -1.317 17.089 1.00 93.75 99 CYS A N 1
ATOM 753 C CA . CYS A 1 99 ? -9.224 -1.122 17.194 1.00 93.75 99 CYS A CA 1
ATOM 754 C C . CYS A 1 99 ? -9.915 -2.202 18.046 1.00 93.75 99 CYS A C 1
ATOM 756 O O . CYS A 1 99 ? -10.864 -1.891 18.769 1.00 93.75 99 CYS A O 1
ATOM 758 N N . GLU A 1 100 ? -9.464 -3.456 17.976 1.00 95.25 100 GLU A N 1
ATOM 759 C CA . GLU A 1 100 ? -9.962 -4.551 18.822 1.00 95.25 100 GLU A CA 1
ATOM 760 C C . GLU A 1 100 ? -9.664 -4.289 20.303 1.00 95.25 100 GLU A C 1
ATOM 762 O O . GLU A 1 100 ? -10.572 -4.361 21.131 1.00 95.25 100 GLU A O 1
ATOM 767 N N . ILE A 1 101 ? -8.424 -3.902 20.630 1.00 96.81 101 ILE A N 1
ATOM 768 C CA . ILE A 1 101 ? -8.015 -3.550 21.998 1.00 96.81 101 ILE A CA 1
ATOM 769 C C . ILE A 1 101 ? -8.865 -2.396 22.543 1.00 96.81 101 ILE A C 1
ATOM 771 O O . ILE A 1 101 ? -9.363 -2.484 23.666 1.00 96.81 101 ILE A O 1
ATOM 775 N N . ASP A 1 102 ? -9.071 -1.341 21.752 1.00 94.81 102 ASP A N 1
ATOM 776 C CA . ASP A 1 102 ? -9.896 -0.195 22.151 1.00 94.81 102 ASP A CA 1
ATOM 777 C C . ASP A 1 102 ? -11.365 -0.596 22.363 1.00 94.81 102 ASP A C 1
ATOM 779 O O . ASP A 1 102 ? -12.020 -0.125 23.294 1.00 94.81 102 ASP A O 1
ATOM 783 N N . THR A 1 103 ? -11.888 -1.497 21.526 1.00 95.50 103 THR A N 1
ATOM 784 C CA . THR A 1 103 ? -13.256 -2.022 21.656 1.00 95.50 103 THR A CA 1
ATOM 785 C C . THR A 1 103 ? -13.423 -2.797 22.963 1.00 95.50 103 THR A C 1
ATOM 787 O O . THR A 1 103 ? -14.387 -2.563 23.697 1.00 95.50 103 THR A O 1
ATOM 790 N N . ASP A 1 104 ? -12.474 -3.679 23.279 1.00 96.25 104 ASP A N 1
ATOM 791 C CA . ASP A 1 104 ? -12.462 -4.460 24.517 1.00 96.25 104 ASP A CA 1
ATOM 792 C C . ASP A 1 104 ? -12.313 -3.572 25.755 1.00 96.25 104 ASP A C 1
ATOM 794 O O . ASP A 1 104 ? -12.987 -3.796 26.764 1.00 96.25 104 ASP A O 1
ATOM 798 N N . LEU A 1 105 ? -11.451 -2.552 25.688 1.00 96.31 105 LEU A N 1
ATOM 799 C CA . LEU A 1 105 ? -11.260 -1.594 26.773 1.00 96.31 105 LEU A CA 1
ATOM 800 C C . LEU A 1 105 ? -12.555 -0.830 27.060 1.00 96.31 105 LEU A C 1
ATOM 802 O O . LEU A 1 105 ? -13.013 -0.824 28.202 1.00 96.31 105 LEU A O 1
ATOM 806 N N . LEU A 1 106 ? -13.195 -0.268 26.030 1.00 95.31 106 LEU A N 1
ATOM 807 C CA . LEU A 1 106 ? -14.466 0.443 26.184 1.00 95.31 106 LEU A CA 1
ATOM 808 C C . LEU A 1 106 ? -15.566 -0.462 26.745 1.00 95.31 106 LEU A C 1
ATOM 810 O O . LEU A 1 106 ? -16.333 -0.027 27.601 1.00 95.31 106 LEU A O 1
ATOM 814 N N . ALA A 1 107 ? -15.643 -1.719 26.300 1.00 94.81 107 ALA A N 1
ATOM 815 C CA . ALA A 1 107 ? -16.616 -2.673 26.824 1.00 94.81 107 ALA A CA 1
ATOM 816 C C . ALA A 1 107 ? -16.397 -2.952 28.322 1.00 94.81 107 ALA A C 1
ATOM 818 O O . ALA A 1 107 ? -17.359 -2.976 29.090 1.00 94.81 107 ALA A O 1
ATOM 819 N N . ARG A 1 108 ? -15.140 -3.113 28.758 1.00 95.50 108 ARG A N 1
ATOM 820 C CA . ARG A 1 108 ? -14.798 -3.303 30.178 1.00 95.50 108 ARG A CA 1
ATOM 821 C C . ARG A 1 108 ? -15.110 -2.069 31.015 1.00 95.50 108 ARG A C 1
ATOM 823 O O . ARG A 1 108 ? -15.668 -2.212 32.096 1.00 95.50 108 ARG A O 1
ATOM 830 N N . GLU A 1 109 ? -14.776 -0.880 30.522 1.00 94.62 109 GLU A N 1
ATOM 831 C CA . GLU A 1 109 ? -15.062 0.383 31.210 1.00 94.62 109 GLU A CA 1
ATOM 832 C C . GLU A 1 109 ? -16.569 0.610 31.376 1.00 94.62 109 GLU A C 1
ATOM 834 O O . GLU A 1 109 ? -17.003 1.014 32.450 1.00 94.62 109 GLU A O 1
ATOM 839 N N . ILE A 1 110 ? -17.380 0.286 30.361 1.00 94.75 110 ILE A N 1
ATOM 840 C CA . ILE A 1 110 ? -18.847 0.337 30.464 1.00 94.75 110 ILE A CA 1
ATOM 841 C C . ILE A 1 110 ? -19.341 -0.590 31.580 1.00 94.75 110 ILE A C 1
ATOM 843 O O . ILE A 1 110 ? -20.092 -0.145 32.441 1.00 94.75 110 ILE A O 1
ATOM 847 N N . VAL A 1 111 ? -18.885 -1.848 31.612 1.00 95.69 111 VAL A N 1
ATOM 848 C CA . VAL A 1 111 ? -19.278 -2.807 32.661 1.00 95.69 111 VAL A CA 1
ATOM 849 C C . VAL A 1 111 ? -18.863 -2.318 34.050 1.00 95.69 111 VAL A C 1
ATOM 851 O O . VAL A 1 111 ? -19.620 -2.470 35.003 1.00 95.69 111 VAL A O 1
ATOM 854 N N . GLN A 1 112 ? -17.675 -1.723 34.183 1.00 93.25 112 GLN A N 1
ATOM 855 C CA . GLN A 1 112 ? -17.210 -1.174 35.458 1.00 93.25 112 GLN A CA 1
ATOM 856 C C . GLN A 1 112 ? -18.060 0.009 35.920 1.00 93.25 112 GLN A C 1
ATOM 858 O O . GLN A 1 112 ? -18.419 0.055 37.092 1.00 93.25 112 GLN A O 1
ATOM 863 N N . LEU A 1 113 ? -18.397 0.935 35.018 1.00 91.62 113 LEU A N 1
ATOM 864 C CA . LEU A 1 113 ? -19.258 2.081 35.319 1.00 91.62 113 LEU A CA 1
ATOM 865 C C . LEU A 1 113 ? -20.679 1.641 35.686 1.00 91.62 113 LEU A C 1
ATOM 867 O O . LEU A 1 113 ? -21.241 2.148 36.647 1.00 91.62 113 LEU A O 1
ATOM 871 N N . GLU A 1 114 ? -21.233 0.653 34.983 1.00 89.38 114 GLU A N 1
ATOM 872 C CA . GLU A 1 114 ? -22.565 0.101 35.268 1.00 89.38 114 GLU A CA 1
ATOM 873 C C . GLU A 1 114 ? -22.625 -0.706 36.573 1.00 89.38 114 GLU A C 1
ATOM 875 O O . GLU A 1 114 ? -23.691 -0.830 37.170 1.00 89.38 114 GLU A O 1
ATOM 880 N N . ALA A 1 115 ? -21.495 -1.263 37.018 1.00 91.44 115 ALA A N 1
ATOM 881 C CA . ALA A 1 115 ? -21.392 -2.012 38.268 1.00 91.44 115 ALA A CA 1
ATOM 882 C C . ALA A 1 115 ? -21.070 -1.134 39.489 1.00 91.44 115 ALA A C 1
ATOM 884 O O . ALA A 1 115 ? -21.110 -1.638 40.617 1.00 91.44 115 ALA A O 1
ATOM 885 N N . LYS A 1 116 ? -20.721 0.148 39.299 1.00 89.88 116 LYS A N 1
ATOM 886 C CA . LYS A 1 116 ? -20.514 1.072 40.419 1.00 89.88 116 LYS A CA 1
ATOM 887 C C . LYS A 1 116 ? -21.831 1.239 41.195 1.00 89.88 116 LYS A C 1
ATOM 889 O O . LYS A 1 116 ? -22.886 1.369 40.577 1.00 89.88 116 LYS A O 1
ATOM 894 N N . PRO A 1 117 ? -21.793 1.259 42.539 1.00 85.75 117 PRO A N 1
ATOM 895 C CA . PRO A 1 117 ? -22.966 1.627 43.324 1.00 85.75 117 PRO A CA 1
ATOM 896 C C . PRO A 1 117 ? -23.387 3.062 42.983 1.00 85.75 117 PRO A C 1
ATOM 898 O O . PRO A 1 117 ? -22.527 3.926 42.812 1.00 85.75 117 PRO A O 1
ATOM 901 N N . GLU A 1 118 ? -24.696 3.310 42.889 1.00 81.25 118 GLU A N 1
ATOM 902 C CA . GLU A 1 118 ? -25.209 4.663 42.657 1.00 81.25 118 GLU A CA 1
ATOM 903 C C . GLU A 1 118 ? -24.752 5.599 43.785 1.00 81.25 118 GLU A C 1
ATOM 905 O O . GLU A 1 118 ? -24.858 5.272 44.969 1.00 81.25 118 GLU A O 1
ATOM 910 N N . SER A 1 119 ? -24.205 6.751 43.398 1.00 84.62 119 SER A N 1
ATOM 911 C CA . SER A 1 119 ? -23.861 7.832 44.319 1.00 84.62 119 SER A CA 1
ATOM 912 C C . SER A 1 119 ? -25.131 8.554 44.771 1.00 84.62 119 SER A C 1
ATOM 914 O O . SER A 1 119 ? -26.056 8.738 43.979 1.00 84.62 119 SER A O 1
ATOM 916 N N . ASP A 1 120 ? -25.149 9.038 46.013 1.00 85.81 120 ASP A N 1
ATOM 91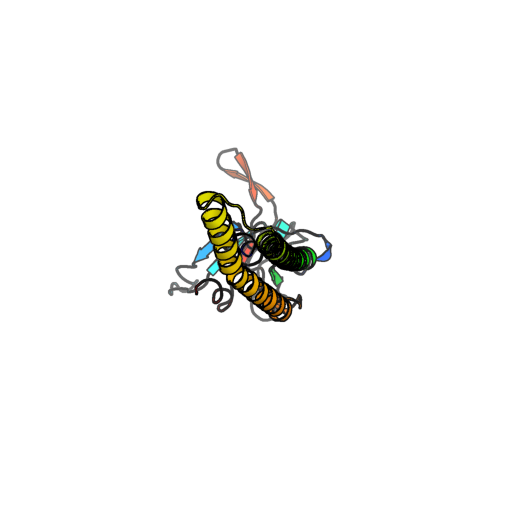7 C CA . ASP A 1 120 ? -26.199 9.950 46.493 1.00 85.81 120 ASP A CA 1
ATOM 918 C C . ASP A 1 120 ? -26.105 11.339 45.825 1.00 85.81 120 ASP A C 1
ATOM 920 O O . ASP A 1 120 ? -27.055 12.125 45.849 1.00 85.81 120 ASP A O 1
ATOM 924 N N . ASP A 1 121 ? -24.956 11.643 45.215 1.00 90.25 121 ASP A N 1
ATOM 925 C CA . ASP A 1 121 ? -24.715 12.869 44.464 1.00 90.25 121 ASP A CA 1
ATOM 926 C C . ASP A 1 121 ? -25.281 12.764 43.037 1.00 90.25 121 ASP A C 1
ATOM 928 O O . ASP A 1 121 ? -24.779 12.014 42.193 1.00 90.25 121 ASP A O 1
ATOM 932 N N . GLN A 1 122 ? -26.329 13.546 42.759 1.00 86.50 122 GLN A N 1
ATOM 933 C CA . GLN A 1 122 ? -26.990 13.584 41.452 1.00 86.50 122 GLN A CA 1
ATOM 934 C C . GLN A 1 122 ? -26.077 14.056 40.314 1.00 86.50 122 GLN A C 1
ATOM 936 O O . GLN A 1 122 ? -26.296 13.645 39.172 1.00 86.50 122 GLN A O 1
ATOM 941 N N . GLU A 1 123 ? -25.079 14.900 40.594 1.00 87.25 123 GLU A N 1
ATOM 942 C CA . GLU A 1 123 ? -24.122 15.372 39.589 1.00 87.25 123 GLU A CA 1
ATOM 943 C C . GLU A 1 123 ? -23.228 14.211 39.141 1.00 87.25 123 GLU A C 1
ATOM 945 O O . GLU A 1 123 ? -23.145 13.918 37.948 1.00 87.25 123 GLU A O 1
ATOM 950 N N . VAL A 1 124 ? -22.703 13.443 40.100 1.00 85.25 124 VAL A N 1
ATOM 951 C CA . VAL A 1 124 ? -21.888 12.242 39.842 1.00 85.25 124 VAL A CA 1
ATOM 952 C C . VAL A 1 124 ? -22.674 11.185 39.057 1.00 85.25 124 VAL A C 1
ATOM 954 O O . VAL A 1 124 ? -22.155 10.586 38.116 1.00 85.25 124 VAL A O 1
ATOM 957 N N . VAL A 1 125 ? -23.956 10.982 39.384 1.00 84.00 125 VAL A N 1
ATOM 958 C CA . VAL A 1 125 ? -24.824 10.042 38.649 1.00 84.00 125 VAL A CA 1
ATOM 959 C C . VAL A 1 125 ? -25.041 10.481 37.197 1.00 84.00 125 VAL A C 1
ATOM 961 O O . VAL A 1 125 ? -25.100 9.638 36.297 1.00 84.00 125 VAL A O 1
ATOM 964 N N . ALA A 1 126 ? -25.199 11.783 36.948 1.00 87.12 126 ALA A N 1
ATOM 965 C CA . ALA A 1 126 ? -25.361 12.310 35.597 1.00 87.12 126 ALA A CA 1
ATOM 966 C C . ALA A 1 126 ? -24.067 12.171 34.776 1.00 87.12 126 ALA A C 1
ATOM 968 O O . ALA A 1 126 ? -24.134 11.788 33.606 1.00 87.12 126 ALA A O 1
ATOM 969 N N . GLU A 1 127 ? -22.908 12.420 35.391 1.00 88.75 127 GLU A N 1
ATOM 970 C CA . GLU A 1 127 ? -21.592 12.256 34.767 1.00 88.75 127 GLU A CA 1
ATOM 971 C C . GLU A 1 127 ? -21.306 10.800 34.380 1.00 88.75 127 GLU A C 1
ATOM 973 O O . GLU A 1 127 ? -21.001 10.538 33.214 1.00 88.75 127 GLU A O 1
ATOM 978 N N . ASP A 1 128 ? -21.480 9.844 35.302 1.00 87.06 128 ASP A N 1
ATOM 979 C CA . ASP A 1 128 ? -21.256 8.416 35.025 1.00 87.06 128 ASP A CA 1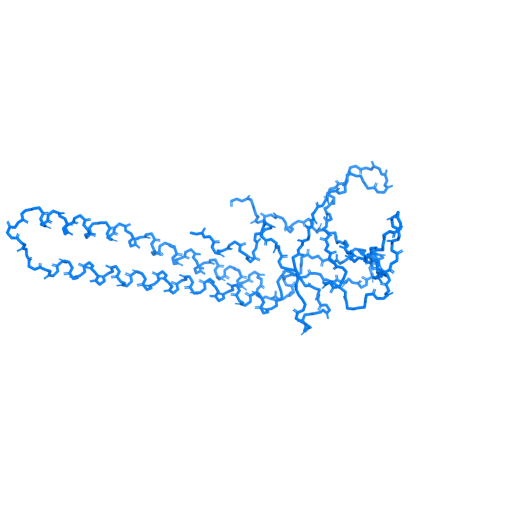
ATOM 980 C C . ASP A 1 128 ? -22.173 7.930 33.876 1.00 87.06 128 ASP A C 1
ATOM 982 O O . ASP A 1 128 ? -21.734 7.206 32.977 1.00 87.06 128 ASP A O 1
ATOM 986 N N . LYS A 1 129 ? -23.441 8.374 33.837 1.00 89.31 129 LYS A N 1
ATOM 987 C CA . LYS A 1 129 ? -24.378 8.049 32.741 1.00 89.31 129 LYS A CA 1
ATOM 988 C C . LYS A 1 129 ? -23.939 8.642 31.403 1.00 89.31 129 LYS A C 1
ATOM 990 O O . LYS A 1 129 ? -23.968 7.936 30.391 1.00 89.31 129 LYS A O 1
ATOM 995 N N . ALA A 1 130 ? -23.528 9.909 31.392 1.00 92.38 130 ALA A N 1
ATOM 996 C CA . ALA A 1 130 ? -23.036 10.571 30.189 1.00 92.38 130 ALA A CA 1
ATOM 997 C C . ALA A 1 130 ? -21.752 9.905 29.668 1.00 92.38 130 ALA A C 1
ATOM 999 O O . ALA A 1 130 ? -21.588 9.731 28.458 1.00 92.38 130 ALA A O 1
ATOM 1000 N N . GLU A 1 131 ? -20.862 9.472 30.565 1.00 93.12 131 GLU A N 1
ATOM 1001 C CA . GLU A 1 131 ? -19.652 8.741 30.204 1.00 93.12 131 GLU A CA 1
ATOM 1002 C C . GLU A 1 131 ? -19.983 7.374 29.580 1.00 93.12 131 GLU A C 1
ATOM 1004 O O . GLU A 1 131 ? -19.455 7.045 28.510 1.00 93.12 131 GLU A O 1
ATOM 1009 N N . VAL A 1 132 ? -20.895 6.598 30.178 1.00 92.88 132 VAL A N 1
ATOM 1010 C CA . VAL A 1 132 ? -21.362 5.321 29.608 1.00 92.88 132 VAL A CA 1
ATOM 1011 C C . VAL A 1 132 ? -21.959 5.528 28.216 1.00 92.88 132 VAL A C 1
ATOM 1013 O O . VAL A 1 132 ? -21.622 4.793 27.283 1.00 92.88 132 VAL A O 1
ATOM 1016 N N . GLU A 1 133 ? -22.811 6.538 28.040 1.00 94.19 133 GLU A N 1
ATOM 1017 C CA . GLU A 1 133 ? -23.421 6.847 26.747 1.00 94.19 133 GLU A CA 1
ATOM 1018 C C . GLU A 1 133 ? -22.367 7.241 25.701 1.00 94.19 133 GLU A C 1
ATOM 1020 O O . GLU A 1 133 ? -22.365 6.716 24.584 1.00 94.19 133 GLU A O 1
ATOM 1025 N N . ALA A 1 134 ? -21.400 8.085 26.070 1.00 94.12 134 ALA A N 1
ATOM 1026 C CA . ALA A 1 134 ? -20.304 8.475 25.189 1.00 94.12 134 ALA A CA 1
ATOM 1027 C C . ALA A 1 134 ? -19.458 7.270 24.744 1.00 94.12 134 ALA A C 1
ATOM 1029 O O . ALA A 1 134 ? -19.099 7.170 23.566 1.00 94.12 134 ALA A O 1
ATOM 1030 N N . LYS A 1 135 ? -19.153 6.328 25.649 1.00 94.31 135 LYS A N 1
ATOM 1031 C CA . LYS A 1 135 ? -18.428 5.092 25.305 1.00 94.31 135 LYS A CA 1
ATOM 1032 C C . LYS A 1 135 ? -19.268 4.174 24.413 1.00 94.31 135 LYS A C 1
ATOM 1034 O O . LYS A 1 135 ? -18.760 3.677 23.404 1.00 94.31 135 LYS A O 1
ATOM 1039 N N . ARG A 1 136 ? -20.563 4.008 24.707 1.00 93.94 136 ARG A N 1
ATOM 1040 C CA . ARG A 1 136 ? -21.499 3.233 23.872 1.00 93.94 136 ARG A CA 1
ATOM 1041 C C . ARG A 1 136 ? -21.613 3.798 22.458 1.00 93.94 136 ARG A C 1
ATOM 1043 O O . ARG A 1 136 ? -21.641 3.022 21.511 1.00 93.94 136 ARG A O 1
ATOM 1050 N N . ASN A 1 137 ? -21.584 5.119 22.300 1.00 94.38 137 ASN A N 1
ATOM 1051 C CA . ASN A 1 137 ? -21.622 5.778 20.992 1.00 94.38 137 ASN A CA 1
ATOM 1052 C C . ASN A 1 137 ? -20.322 5.605 20.182 1.00 94.38 137 ASN A C 1
ATOM 1054 O O . ASN A 1 137 ? -20.350 5.685 18.953 1.00 94.38 137 ASN A O 1
ATOM 1058 N N . LYS A 1 138 ? -19.182 5.330 20.832 1.00 93.88 138 LYS A N 1
ATOM 1059 C CA . LYS A 1 138 ? -17.898 5.057 20.155 1.00 93.88 138 LYS A CA 1
ATOM 1060 C C . LYS A 1 138 ? -17.778 3.620 19.642 1.00 93.88 138 LYS A C 1
ATOM 1062 O O . LYS A 1 138 ? -17.179 3.411 18.588 1.00 93.88 138 LYS A O 1
ATOM 1067 N N . LEU A 1 139 ? -18.365 2.643 20.338 1.00 93.81 139 LEU A N 1
ATOM 1068 C CA . LEU A 1 139 ? -18.277 1.219 19.982 1.00 93.81 139 LEU A CA 1
ATOM 1069 C C . LEU A 1 139 ? -18.702 0.897 18.530 1.00 93.81 139 LEU A C 1
ATOM 1071 O O . LEU A 1 139 ? -17.983 0.148 17.866 1.00 93.81 139 LEU A O 1
ATOM 1075 N N . PRO A 1 140 ? -19.816 1.436 17.988 1.00 94.81 140 PRO A N 1
ATOM 1076 C CA . PRO A 1 140 ? -20.204 1.197 16.599 1.00 94.81 140 PRO A CA 1
ATOM 1077 C C . PRO A 1 140 ? -19.163 1.680 15.589 1.00 94.81 140 PRO A C 1
ATOM 1079 O O . PRO A 1 140 ? -18.954 1.019 14.573 1.00 94.81 140 PRO A O 1
ATOM 1082 N N . ASN A 1 141 ? -18.496 2.804 15.871 1.00 92.25 141 ASN A N 1
ATOM 1083 C CA . ASN A 1 141 ? -17.479 3.361 14.982 1.00 92.25 141 ASN A CA 1
ATOM 1084 C C . ASN A 1 141 ? -16.246 2.456 14.928 1.00 92.25 141 ASN A C 1
ATOM 1086 O O . ASN A 1 141 ? -15.818 2.104 13.836 1.00 92.25 141 ASN A O 1
ATOM 1090 N N . LEU A 1 142 ? -15.747 1.989 16.078 1.00 93.56 142 LEU A N 1
ATOM 1091 C CA . LEU A 1 142 ? -14.617 1.052 16.115 1.00 93.56 142 LEU A CA 1
ATOM 1092 C C . LEU A 1 142 ? -14.938 -0.269 15.413 1.00 93.56 142 LEU A C 1
ATOM 1094 O O . LEU A 1 142 ? -14.143 -0.751 14.613 1.00 93.56 142 LEU A O 1
ATOM 1098 N N . LYS A 1 143 ? -16.133 -0.830 15.640 1.00 94.56 143 LYS A N 1
ATOM 1099 C CA . LYS A 1 143 ? -16.574 -2.048 14.940 1.00 94.56 143 LYS A CA 1
ATOM 1100 C C . LYS A 1 143 ? -16.637 -1.848 13.428 1.00 94.56 143 LYS A C 1
ATOM 1102 O O . LYS A 1 143 ? -16.232 -2.727 12.674 1.00 94.56 143 LYS A O 1
ATOM 1107 N N . LYS A 1 144 ? -17.130 -0.692 12.979 1.00 94.88 144 LYS A N 1
ATOM 1108 C CA . LYS A 1 144 ? -17.137 -0.333 11.559 1.00 94.88 144 LYS A CA 1
ATOM 1109 C C . LYS A 1 144 ? -15.713 -0.215 11.013 1.00 94.88 144 LYS A C 1
ATOM 1111 O O . LYS A 1 144 ? -15.455 -0.735 9.931 1.00 94.88 144 LYS A O 1
ATOM 1116 N N . ASP A 1 145 ? -14.812 0.427 11.749 1.00 91.69 145 ASP A N 1
ATOM 1117 C CA . ASP A 1 145 ? -13.415 0.595 11.349 1.00 91.69 145 ASP A CA 1
ATOM 1118 C C . ASP A 1 145 ? -12.699 -0.757 11.217 1.00 91.69 145 ASP A C 1
ATOM 1120 O O . ASP A 1 145 ? -12.015 -0.971 10.217 1.00 91.69 145 ASP A O 1
ATOM 1124 N N . ILE A 1 146 ? -12.927 -1.700 12.142 1.00 94.19 146 ILE A N 1
ATOM 1125 C CA . ILE A 1 146 ? -12.428 -3.084 12.043 1.00 94.19 146 ILE A CA 1
ATOM 1126 C C . ILE A 1 146 ? -12.903 -3.724 10.735 1.00 94.19 146 ILE A C 1
ATOM 1128 O O . ILE A 1 146 ? -12.073 -4.131 9.923 1.00 94.19 146 ILE A O 1
ATOM 1132 N N . CYS A 1 147 ? -14.216 -3.730 10.475 1.00 94.88 147 CYS A N 1
ATOM 1133 C CA . CYS A 1 147 ? -14.774 -4.315 9.252 1.00 94.88 147 CYS A CA 1
ATOM 1134 C C . CYS A 1 147 ? -14.176 -3.692 7.979 1.00 94.88 147 CYS A C 1
ATOM 1136 O O . CYS A 1 147 ? -13.873 -4.399 7.018 1.00 94.88 147 CYS A O 1
ATOM 1138 N N . VAL A 1 148 ? -14.005 -2.365 7.957 1.00 92.81 148 VAL A N 1
ATOM 1139 C CA . VAL A 1 148 ? -13.419 -1.646 6.817 1.00 92.81 148 VAL A CA 1
ATOM 1140 C C . VAL A 1 148 ? -11.950 -2.026 6.626 1.00 92.81 148 VAL A C 1
ATOM 1142 O O . VAL A 1 148 ? -11.531 -2.291 5.499 1.00 92.81 148 VAL A O 1
ATOM 1145 N N . LEU A 1 149 ? -11.162 -2.079 7.702 1.00 92.69 149 LEU A N 1
ATOM 1146 C CA . LEU A 1 149 ? -9.741 -2.421 7.645 1.00 92.69 149 LEU A CA 1
ATOM 1147 C C . LEU A 1 149 ? -9.508 -3.880 7.237 1.00 92.69 149 LEU A C 1
ATOM 1149 O O . LEU A 1 149 ? -8.606 -4.148 6.445 1.00 92.69 149 LEU A O 1
ATOM 1153 N N . GLU A 1 150 ? -10.323 -4.816 7.719 1.00 94.88 150 GLU A N 1
ATOM 1154 C CA . GLU A 1 150 ? -10.260 -6.223 7.315 1.00 94.88 150 GLU A CA 1
ATOM 1155 C C . GLU A 1 150 ? -10.648 -6.416 5.847 1.00 94.88 150 GLU A C 1
ATOM 1157 O O . GLU A 1 150 ? -9.967 -7.137 5.111 1.00 94.88 150 GLU A O 1
ATOM 1162 N N . ALA A 1 151 ? -11.713 -5.748 5.393 1.00 93.19 151 ALA A N 1
ATOM 1163 C CA . ALA A 1 151 ? -12.107 -5.761 3.988 1.00 93.19 151 ALA A CA 1
ATOM 1164 C C . ALA A 1 151 ? -10.980 -5.209 3.104 1.00 93.19 151 ALA A C 1
ATOM 1166 O O . ALA A 1 151 ? -10.586 -5.861 2.136 1.00 93.19 151 ALA A O 1
ATOM 1167 N N . PHE A 1 152 ? -10.392 -4.075 3.494 1.00 89.94 152 PHE A N 1
ATOM 1168 C CA . PHE A 1 152 ? -9.262 -3.473 2.792 1.00 89.94 152 PHE A CA 1
ATOM 1169 C C . PHE A 1 152 ? -8.026 -4.384 2.785 1.00 89.94 152 PHE A C 1
ATOM 1171 O O . PHE A 1 152 ? -7.396 -4.563 1.745 1.00 89.94 152 PHE A O 1
ATOM 1178 N N . TYR A 1 153 ? -7.691 -5.020 3.912 1.00 92.31 153 TYR A N 1
ATOM 1179 C CA . TYR A 1 153 ? -6.605 -6.001 3.987 1.00 92.31 153 TYR A CA 1
ATOM 1180 C C . TYR A 1 153 ? -6.804 -7.134 2.974 1.00 92.31 153 TYR A C 1
ATOM 1182 O O . TYR A 1 153 ? -5.881 -7.481 2.231 1.00 92.31 153 TYR A O 1
ATOM 1190 N N . ASN A 1 154 ? -8.007 -7.711 2.944 1.00 93.69 154 ASN A N 1
ATOM 1191 C CA . ASN A 1 154 ? -8.337 -8.824 2.063 1.00 93.69 154 ASN A CA 1
ATOM 1192 C C . ASN A 1 154 ? -8.322 -8.404 0.593 1.00 93.69 154 ASN A C 1
ATOM 1194 O O . ASN A 1 154 ? -7.775 -9.128 -0.239 1.00 93.69 154 ASN A O 1
ATOM 1198 N N . GLU A 1 155 ? -8.847 -7.220 0.283 1.00 90.19 155 GLU A N 1
ATOM 1199 C CA . GLU A 1 155 ? -8.810 -6.646 -1.057 1.00 90.19 155 GLU A CA 1
ATOM 1200 C C . GLU A 1 155 ? -7.368 -6.443 -1.537 1.00 90.19 155 GLU A C 1
ATOM 1202 O O . GLU A 1 155 ? -6.980 -6.980 -2.577 1.00 90.19 155 GLU A O 1
ATOM 1207 N N . VAL A 1 156 ? -6.543 -5.740 -0.753 1.00 88.06 156 VAL A N 1
ATOM 1208 C CA . VAL A 1 156 ? -5.144 -5.461 -1.102 1.00 88.06 156 VAL A CA 1
ATOM 1209 C C . VAL A 1 156 ? -4.364 -6.760 -1.273 1.00 88.06 156 VAL A C 1
ATOM 1211 O O . VAL A 1 156 ? -3.625 -6.923 -2.245 1.00 88.06 156 VAL A O 1
ATOM 1214 N N . LYS A 1 157 ? -4.542 -7.717 -0.359 1.00 91.38 157 LYS A N 1
ATOM 1215 C CA . LYS A 1 157 ? -3.894 -9.028 -0.434 1.00 91.38 157 LYS A CA 1
ATOM 1216 C C . LYS A 1 157 ? -4.342 -9.824 -1.661 1.00 91.38 157 LYS A C 1
ATOM 1218 O O . LYS A 1 157 ? -3.502 -10.467 -2.282 1.00 91.38 157 LYS A O 1
ATOM 1223 N N . SER A 1 158 ? -5.624 -9.790 -2.016 1.00 90.25 158 SER A N 1
ATOM 1224 C CA . SER A 1 158 ? -6.153 -10.523 -3.169 1.00 90.25 158 SER A CA 1
ATOM 1225 C C . SER A 1 158 ? -5.704 -9.916 -4.496 1.00 90.25 158 SER A C 1
ATOM 1227 O O . SER A 1 158 ? -5.346 -10.653 -5.408 1.00 90.25 158 SER A O 1
ATOM 1229 N N . GLN A 1 159 ? -5.731 -8.589 -4.617 1.00 86.50 159 GLN A N 1
ATOM 1230 C CA . GLN A 1 159 ? -5.396 -7.900 -5.865 1.00 86.50 159 GLN A CA 1
ATOM 1231 C C . GLN A 1 159 ? -3.881 -7.824 -6.098 1.00 86.50 159 GLN A C 1
ATOM 1233 O O . GLN A 1 159 ? -3.422 -7.957 -7.228 1.00 86.50 159 GLN A O 1
ATOM 1238 N N . TRP A 1 160 ? -3.098 -7.619 -5.035 1.00 88.06 160 TRP A N 1
ATOM 1239 C CA . TRP A 1 160 ? -1.676 -7.263 -5.131 1.00 88.06 160 TRP A CA 1
ATOM 1240 C C . TRP A 1 160 ? -0.744 -8.248 -4.413 1.00 88.06 160 TRP A C 1
ATOM 1242 O O . TRP A 1 160 ? 0.469 -8.031 -4.369 1.00 88.06 160 TRP A O 1
ATOM 1252 N N . GLY A 1 161 ? -1.278 -9.333 -3.842 1.00 86.25 161 GLY A N 1
ATOM 1253 C CA . GLY A 1 161 ? -0.485 -10.362 -3.164 1.00 86.25 161 GLY A CA 1
ATOM 1254 C C . GLY A 1 161 ? 0.512 -11.039 -4.097 1.00 86.25 161 GLY A C 1
ATOM 1255 O O . GLY A 1 161 ? 1.687 -11.199 -3.748 1.00 86.25 161 GLY A O 1
ATOM 1256 N N . ASP A 1 162 ? 0.071 -11.354 -5.315 1.00 87.81 162 ASP A N 1
ATOM 1257 C CA . ASP A 1 162 ? 0.965 -11.811 -6.371 1.00 87.81 162 ASP A CA 1
ATOM 1258 C C . ASP A 1 162 ? 1.864 -10.652 -6.833 1.00 87.81 162 ASP A C 1
ATOM 1260 O O . ASP A 1 162 ? 1.434 -9.531 -7.113 1.00 87.81 162 ASP A O 1
ATOM 1264 N N . ILE A 1 163 ? 3.163 -10.923 -6.887 1.00 84.81 163 ILE A N 1
ATOM 1265 C CA . ILE A 1 163 ? 4.169 -9.975 -7.351 1.00 84.81 163 ILE A CA 1
ATOM 1266 C C . ILE A 1 163 ? 4.016 -9.623 -8.832 1.00 84.81 163 ILE A C 1
ATOM 1268 O O . ILE A 1 163 ? 4.384 -8.522 -9.241 1.00 84.81 163 ILE A O 1
ATOM 1272 N N . THR A 1 164 ? 3.442 -10.521 -9.633 1.00 85.62 164 THR A N 1
ATOM 1273 C CA . THR A 1 164 ? 3.178 -10.273 -11.051 1.00 85.62 164 THR A CA 1
ATOM 1274 C C . THR A 1 164 ? 2.076 -9.229 -11.228 1.00 85.62 164 THR A C 1
ATOM 1276 O O . THR A 1 164 ? 2.254 -8.298 -12.017 1.00 85.62 164 THR A O 1
ATOM 1279 N N . CYS A 1 165 ? 1.026 -9.289 -10.400 1.00 86.06 165 CYS A N 1
ATOM 1280 C CA . CYS A 1 165 ? -0.066 -8.312 -10.332 1.00 86.06 165 CYS A CA 1
ATOM 1281 C C . CYS A 1 165 ? 0.394 -6.920 -9.880 1.00 86.06 165 CYS A C 1
ATOM 1283 O O . CYS A 1 165 ? -0.270 -5.929 -10.154 1.00 86.06 165 CYS A O 1
ATOM 1285 N N . ARG A 1 166 ? 1.565 -6.816 -9.244 1.00 85.94 166 ARG A N 1
ATOM 1286 C CA . ARG A 1 166 ? 2.181 -5.538 -8.860 1.00 85.94 166 ARG A CA 1
ATOM 1287 C C . ARG A 1 166 ? 2.962 -4.863 -9.982 1.00 85.94 166 ARG A C 1
ATOM 1289 O O . ARG A 1 166 ? 3.537 -3.800 -9.757 1.00 85.94 166 ARG A O 1
ATOM 1296 N N . THR A 1 167 ? 3.008 -5.436 -11.182 1.00 87.12 167 THR A N 1
ATOM 1297 C CA . THR A 1 167 ? 3.660 -4.804 -12.336 1.00 87.12 167 THR A CA 1
ATOM 1298 C C . THR A 1 167 ? 2.835 -3.615 -12.812 1.00 87.12 167 THR A C 1
ATOM 1300 O O . THR A 1 167 ? 1.780 -3.783 -13.411 1.00 87.12 167 THR A O 1
ATOM 1303 N N . ILE A 1 168 ? 3.333 -2.407 -12.559 1.00 82.19 168 ILE A N 1
ATOM 1304 C CA . ILE A 1 168 ? 2.642 -1.163 -12.923 1.00 82.19 168 ILE A CA 1
ATOM 1305 C C . ILE A 1 168 ? 3.155 -0.573 -14.231 1.00 82.19 168 ILE A C 1
ATOM 1307 O O . ILE A 1 168 ? 2.459 0.243 -14.837 1.00 82.19 168 ILE A O 1
ATOM 1311 N N . ASP A 1 169 ? 4.378 -0.939 -14.639 1.00 84.44 169 ASP A N 1
ATOM 1312 C CA . ASP A 1 169 ? 4.998 -0.413 -15.850 1.00 84.44 169 ASP A CA 1
ATOM 1313 C C . ASP A 1 169 ? 6.275 -1.176 -16.284 1.00 84.44 169 ASP A C 1
ATOM 1315 O O . ASP A 1 169 ? 6.578 -2.271 -15.807 1.00 84.44 169 ASP A O 1
ATOM 1319 N N . HIS A 1 170 ? 7.042 -0.568 -17.186 1.00 88.19 170 HIS A N 1
ATOM 1320 C CA . HIS A 1 170 ? 8.352 -0.922 -17.684 1.00 88.19 170 HIS A CA 1
ATOM 1321 C C . HIS A 1 170 ? 9.188 0.344 -17.936 1.00 88.19 170 HIS A C 1
ATOM 1323 O O . HIS A 1 170 ? 8.657 1.413 -18.241 1.00 88.19 170 HIS A O 1
ATOM 1329 N N . VAL A 1 171 ? 10.509 0.229 -17.822 1.00 89.75 171 VAL A N 1
ATOM 1330 C CA . VAL A 1 171 ? 11.433 1.315 -18.171 1.00 89.75 171 VAL A CA 1
ATOM 1331 C C . VAL A 1 171 ? 11.281 1.648 -19.655 1.00 89.75 171 VAL A C 1
ATOM 1333 O O . VAL A 1 171 ? 11.262 0.745 -20.496 1.00 89.75 171 VAL A O 1
ATOM 1336 N N . HIS A 1 172 ? 11.186 2.941 -19.969 1.00 89.88 172 HIS A N 1
ATOM 1337 C CA . HIS A 1 172 ? 11.165 3.439 -21.341 1.00 89.88 172 HIS A CA 1
ATOM 1338 C C . HIS A 1 172 ? 12.561 3.877 -21.782 1.00 89.88 172 HIS A C 1
ATOM 1340 O O . HIS A 1 172 ? 13.037 3.445 -22.827 1.00 89.88 172 HIS A O 1
ATOM 1346 N N . TRP A 1 173 ? 13.235 4.685 -20.963 1.00 90.69 173 TRP A N 1
ATOM 1347 C CA . TRP A 1 173 ? 14.573 5.175 -21.260 1.00 90.69 173 TRP A CA 1
ATOM 1348 C C . TRP A 1 173 ? 15.359 5.443 -19.977 1.00 90.69 173 TRP A C 1
ATOM 1350 O O . TRP A 1 173 ? 14.850 6.038 -19.027 1.00 90.69 173 TRP A O 1
ATOM 1360 N N . ALA A 1 174 ? 16.611 5.004 -19.949 1.00 91.25 174 ALA A N 1
ATOM 1361 C CA . ALA A 1 174 ? 17.508 5.168 -18.817 1.00 91.25 174 ALA A CA 1
ATOM 1362 C C . ALA A 1 174 ? 18.954 5.286 -19.325 1.00 91.25 174 ALA A C 1
ATOM 1364 O O . ALA A 1 174 ? 19.567 4.263 -19.650 1.00 91.25 174 ALA A O 1
ATOM 1365 N N . PRO A 1 175 ? 19.514 6.504 -19.427 1.00 90.00 175 PRO A N 1
ATOM 1366 C CA . PRO A 1 175 ? 20.9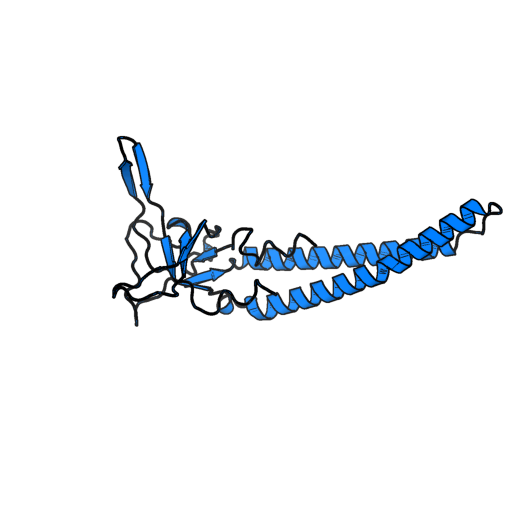06 6.688 -19.806 1.00 90.00 175 PRO A CA 1
ATOM 1367 C C . PRO A 1 175 ? 21.833 6.066 -18.763 1.00 90.00 175 PRO A C 1
ATOM 1369 O O . PRO A 1 175 ? 21.466 5.904 -17.594 1.00 90.00 175 PRO A O 1
ATOM 1372 N N . ASN A 1 176 ? 23.055 5.760 -19.189 1.00 90.50 176 ASN A N 1
ATOM 1373 C CA . ASN A 1 176 ? 24.103 5.397 -18.251 1.00 90.50 176 ASN A CA 1
ATOM 1374 C C . ASN A 1 176 ? 24.344 6.525 -17.238 1.00 90.50 176 ASN A C 1
ATOM 1376 O O . ASN A 1 176 ? 24.243 7.714 -17.561 1.00 90.50 176 ASN A O 1
ATOM 1380 N N . ILE A 1 177 ? 24.685 6.148 -16.009 1.00 86.25 177 ILE A N 1
ATOM 1381 C CA . ILE A 1 177 ? 25.058 7.107 -14.978 1.00 86.25 177 ILE A CA 1
ATOM 1382 C C . ILE A 1 177 ? 26.437 7.666 -15.319 1.00 86.25 177 ILE A C 1
ATOM 1384 O O . ILE A 1 177 ? 27.412 6.930 -15.455 1.00 86.25 177 ILE A O 1
ATOM 1388 N N . SER A 1 178 ? 26.518 8.989 -15.447 1.00 80.88 178 SER A N 1
ATOM 1389 C CA . SER A 1 178 ? 27.754 9.700 -15.779 1.00 80.88 178 SER A CA 1
ATOM 1390 C C . SER A 1 178 ? 28.010 10.846 -14.802 1.00 80.88 178 SER A C 1
ATOM 1392 O O . SER A 1 178 ? 27.116 11.660 -14.546 1.00 80.88 178 SER A O 1
ATOM 1394 N N . ILE A 1 179 ? 29.247 10.941 -14.310 1.00 67.94 179 ILE A N 1
ATOM 1395 C CA . ILE A 1 179 ? 29.739 12.019 -13.439 1.00 67.94 179 ILE A CA 1
ATOM 1396 C C . ILE A 1 179 ? 30.496 13.026 -14.314 1.00 67.94 179 ILE A C 1
ATOM 1398 O O . ILE A 1 179 ? 31.724 13.072 -14.309 1.00 67.94 179 ILE A O 1
ATOM 1402 N N . SER A 1 180 ? 29.786 13.777 -15.155 1.00 62.19 180 SER A N 1
ATOM 1403 C CA . SER A 1 180 ? 30.445 14.735 -16.058 1.00 62.19 180 SER A CA 1
ATOM 1404 C C . SER A 1 180 ? 29.519 15.745 -16.730 1.00 62.19 180 SER A C 1
ATOM 1406 O O . SER A 1 180 ? 29.966 16.407 -17.665 1.00 62.19 180 SER A O 1
ATOM 1408 N N . ILE A 1 181 ? 28.261 15.919 -16.290 1.00 61.44 181 ILE A N 1
ATOM 1409 C CA . ILE A 1 181 ? 27.485 17.048 -16.822 1.00 61.44 181 ILE A CA 1
ATOM 1410 C C . ILE A 1 181 ? 28.090 18.314 -16.224 1.00 61.44 181 ILE A C 1
ATOM 1412 O O . ILE A 1 181 ? 27.813 18.651 -15.073 1.00 61.44 181 ILE A O 1
ATOM 1416 N N . ASP A 1 182 ? 28.952 18.962 -17.000 1.00 64.75 182 ASP A N 1
ATOM 1417 C CA . ASP A 1 182 ? 29.468 20.284 -16.704 1.00 64.75 182 ASP A CA 1
ATOM 1418 C C . ASP A 1 182 ? 28.427 21.318 -17.139 1.00 64.75 182 ASP A C 1
ATOM 1420 O O . ASP A 1 182 ? 28.225 21.570 -18.328 1.00 64.75 182 ASP A O 1
ATOM 1424 N N . VAL A 1 183 ? 27.726 21.888 -16.162 1.00 69.19 183 VAL A N 1
ATOM 1425 C CA . VAL A 1 183 ? 26.904 23.079 -16.373 1.00 69.19 183 VAL A CA 1
ATOM 1426 C C . VAL A 1 183 ? 27.618 24.229 -15.683 1.00 69.19 183 VAL A C 1
ATOM 1428 O O . VAL A 1 183 ? 27.616 24.318 -14.457 1.00 69.19 183 VAL A O 1
ATOM 1431 N N . GLN A 1 184 ? 28.228 25.115 -16.473 1.00 78.50 184 GLN A N 1
ATOM 1432 C CA . GLN A 1 184 ? 28.897 26.328 -15.981 1.00 78.50 184 GLN A CA 1
ATOM 1433 C C . GLN A 1 184 ? 30.022 26.063 -14.955 1.00 78.50 184 GLN A C 1
ATOM 1435 O O . GLN A 1 184 ? 30.132 26.753 -13.942 1.00 78.50 184 GLN A O 1
ATOM 1440 N N . GLY A 1 185 ? 30.857 25.052 -15.185 1.00 78.06 185 GLY A N 1
ATOM 1441 C CA . GLY A 1 185 ? 31.968 24.669 -14.310 1.00 78.06 185 GLY A CA 1
ATOM 1442 C C . GLY A 1 185 ? 31.561 23.794 -13.121 1.00 78.06 185 GLY A C 1
ATOM 1443 O O . GLY A 1 185 ? 32.396 23.495 -12.264 1.00 78.06 185 GLY A O 1
ATOM 1444 N N . ARG A 1 186 ? 30.289 23.384 -13.023 1.00 75.19 186 ARG A N 1
ATOM 1445 C CA . ARG A 1 186 ? 29.777 22.524 -11.947 1.00 75.19 186 ARG A CA 1
ATOM 1446 C C . ARG A 1 186 ? 29.506 21.127 -12.477 1.00 75.19 186 ARG A C 1
ATOM 1448 O O . ARG A 1 186 ? 28.769 20.956 -13.442 1.00 75.19 186 ARG A O 1
ATOM 1455 N N . LYS A 1 187 ? 30.062 20.125 -11.795 1.00 79.88 187 LYS A N 1
ATOM 1456 C CA . LYS A 1 187 ? 29.886 18.710 -12.132 1.00 79.88 187 LYS A CA 1
ATOM 1457 C C . LYS A 1 187 ? 28.631 18.162 -11.461 1.00 79.88 187 LYS A C 1
ATOM 1459 O O . LYS A 1 187 ? 28.574 18.080 -10.235 1.00 79.88 187 LYS A O 1
ATOM 1464 N N . TYR A 1 188 ? 27.662 17.742 -12.265 1.00 79.44 188 TYR A N 1
ATOM 1465 C CA . TYR A 1 188 ? 26.467 17.038 -11.806 1.00 79.44 188 TYR A CA 1
ATOM 1466 C C . TYR A 1 188 ? 26.483 15.572 -12.249 1.00 79.44 188 TYR A C 1
ATOM 1468 O O . TYR A 1 188 ? 27.046 15.219 -13.290 1.00 79.44 188 TYR A O 1
ATOM 1476 N N . THR A 1 189 ? 25.841 14.717 -11.450 1.00 84.38 189 THR A N 1
ATOM 1477 C CA . THR A 1 189 ? 25.625 13.306 -11.793 1.00 84.38 189 THR A CA 1
ATOM 1478 C C . THR A 1 189 ? 24.296 13.168 -12.522 1.00 84.38 189 THR A C 1
ATOM 1480 O O . THR A 1 189 ? 23.260 13.586 -12.003 1.00 84.38 189 THR A O 1
ATOM 1483 N N . LYS A 1 190 ? 24.316 12.572 -13.717 1.00 85.44 190 LYS A N 1
ATOM 1484 C CA . LYS A 1 190 ? 23.093 12.211 -14.440 1.00 85.44 190 LYS A CA 1
ATOM 1485 C C . LYS A 1 190 ? 22.615 10.854 -13.956 1.00 85.44 190 LYS A C 1
ATOM 1487 O O . LYS A 1 190 ? 23.220 9.843 -14.284 1.00 85.44 190 LYS A O 1
ATOM 1492 N N . ASP A 1 191 ? 21.532 10.836 -13.201 1.00 87.81 191 ASP A N 1
ATOM 1493 C CA . ASP A 1 191 ? 20.950 9.607 -12.675 1.00 87.81 191 ASP A CA 1
ATOM 1494 C C . ASP A 1 191 ? 19.435 9.675 -12.818 1.00 87.81 191 ASP A C 1
ATOM 1496 O O . ASP A 1 191 ? 18.708 10.022 -11.895 1.00 87.81 191 ASP A O 1
ATOM 1500 N N . ILE A 1 192 ? 18.971 9.430 -14.042 1.00 87.81 192 ILE A N 1
ATOM 1501 C CA . ILE A 1 192 ? 17.567 9.591 -14.416 1.00 87.81 192 ILE A CA 1
ATOM 1502 C C . ILE A 1 192 ? 17.081 8.359 -15.164 1.00 87.81 192 ILE A C 1
ATOM 1504 O O . ILE A 1 192 ? 17.829 7.731 -15.905 1.00 87.81 192 ILE A O 1
ATOM 1508 N N . CYS A 1 193 ? 15.811 8.037 -14.991 1.00 87.12 193 CYS A N 1
ATOM 1509 C CA . CYS A 1 193 ? 15.121 6.964 -15.679 1.00 87.12 193 CYS A CA 1
ATOM 1510 C C . CYS A 1 193 ? 13.675 7.392 -15.900 1.00 87.12 193 CYS A C 1
ATOM 1512 O O . CYS A 1 193 ? 12.996 7.791 -14.951 1.00 87.12 193 CYS A O 1
ATOM 1514 N N . SER A 1 194 ? 13.201 7.294 -17.139 1.00 88.50 194 SER A N 1
ATOM 1515 C CA . SER A 1 194 ? 11.810 7.528 -17.501 1.00 88.50 194 SER A CA 1
ATOM 1516 C C . SER A 1 194 ? 11.091 6.213 -17.793 1.00 88.50 194 SER A C 1
ATOM 1518 O O . SER A 1 194 ? 11.662 5.245 -18.307 1.00 88.50 194 SER A O 1
ATOM 1520 N N . ARG A 1 195 ? 9.807 6.175 -17.453 1.00 83.06 195 ARG A N 1
ATOM 1521 C CA . ARG A 1 195 ? 8.899 5.058 -17.734 1.00 83.06 195 ARG A CA 1
ATOM 1522 C C . ARG A 1 195 ? 7.562 5.580 -18.240 1.00 83.06 195 ARG A C 1
ATOM 1524 O O . ARG A 1 195 ? 7.185 6.704 -17.901 1.00 83.06 195 ARG A O 1
ATOM 1531 N N . LEU A 1 196 ? 6.881 4.780 -19.049 1.00 81.94 196 LEU A N 1
ATOM 1532 C CA . LEU A 1 196 ? 5.612 5.137 -19.671 1.00 81.94 196 LEU A CA 1
ATOM 1533 C C . LEU A 1 196 ? 4.439 4.522 -18.911 1.00 81.94 196 LEU A C 1
ATOM 1535 O O . LEU A 1 196 ? 4.112 3.362 -19.141 1.00 81.94 196 LEU A O 1
ATOM 1539 N N . MET A 1 197 ? 3.705 5.306 -18.127 1.00 75.12 197 MET A N 1
ATOM 1540 C CA . MET A 1 197 ? 2.563 4.755 -17.401 1.00 75.12 197 MET A CA 1
ATOM 1541 C C . MET A 1 197 ? 1.485 4.229 -18.349 1.00 75.12 197 MET A C 1
ATOM 1543 O O . MET A 1 197 ? 0.974 4.946 -19.213 1.00 75.12 197 MET A O 1
ATOM 1547 N N . GLN A 1 198 ? 1.111 2.965 -18.150 1.00 67.44 198 GLN A N 1
ATOM 1548 C CA . GLN A 1 198 ? 0.024 2.342 -18.893 1.00 67.44 198 GLN A CA 1
ATOM 1549 C C . GLN A 1 198 ? -1.333 2.920 -18.462 1.00 67.44 198 GLN A C 1
ATOM 1551 O O . GLN A 1 198 ? -1.575 3.200 -17.283 1.00 67.44 198 GLN A O 1
ATOM 1556 N N . ARG A 1 199 ? -2.236 3.110 -19.434 1.00 50.22 199 ARG A N 1
ATOM 1557 C CA . ARG A 1 199 ? -3.627 3.506 -19.168 1.00 50.22 199 ARG A CA 1
ATOM 1558 C C . ARG A 1 199 ? -4.304 2.416 -18.329 1.00 50.22 199 ARG A C 1
ATOM 1560 O O . ARG A 1 199 ? -4.264 1.252 -18.706 1.00 50.22 199 ARG A O 1
ATOM 1567 N N . GLY A 1 200 ? -4.921 2.808 -17.214 1.00 50.53 200 GLY A N 1
ATOM 1568 C CA . GLY A 1 200 ? -5.561 1.902 -16.248 1.00 50.53 200 GLY A CA 1
ATOM 1569 C C . GLY A 1 200 ? -4.914 1.919 -14.860 1.00 50.53 200 GLY A C 1
ATOM 1570 O O . GLY A 1 200 ? -5.619 1.768 -13.869 1.00 50.53 200 GLY A O 1
ATOM 1571 N N . SER A 1 201 ? -3.621 2.247 -14.756 1.00 48.41 201 SER A N 1
ATOM 1572 C CA . SER A 1 201 ? -2.885 2.303 -13.476 1.00 48.41 201 SER A CA 1
ATOM 1573 C C . SER A 1 201 ? -3.246 3.499 -12.571 1.00 48.41 201 SER A C 1
ATOM 1575 O O . SER A 1 201 ? -2.608 3.697 -11.542 1.00 48.41 201 SER A O 1
ATOM 1577 N N . TRP A 1 202 ? -4.236 4.310 -12.965 1.00 41.00 202 TRP A N 1
ATOM 1578 C CA . TRP A 1 202 ? -4.652 5.557 -12.300 1.00 41.00 202 TRP A CA 1
ATOM 1579 C C . TRP A 1 202 ? -6.062 5.503 -11.690 1.00 41.00 202 TRP A C 1
ATOM 1581 O O . TRP A 1 202 ? -6.452 6.432 -10.992 1.00 41.00 202 TRP A O 1
ATOM 1591 N N . VAL A 1 203 ? -6.858 4.462 -11.965 1.00 35.25 203 VAL A N 1
ATOM 1592 C CA . VAL A 1 203 ? -8.319 4.518 -11.736 1.00 35.25 203 VAL A CA 1
ATOM 1593 C C . VAL A 1 203 ? -8.723 4.366 -10.259 1.00 35.25 203 VAL A C 1
ATOM 1595 O O . VAL A 1 203 ? -9.872 4.609 -9.922 1.00 35.25 203 VAL A O 1
ATOM 1598 N N . THR A 1 204 ? -7.811 4.056 -9.338 1.00 37.38 204 THR A N 1
ATOM 1599 C CA . THR A 1 204 ? -8.184 3.774 -7.937 1.00 37.38 204 THR A CA 1
ATOM 1600 C C . THR A 1 204 ? -7.812 4.862 -6.926 1.00 37.38 204 THR A C 1
ATOM 1602 O O . THR A 1 204 ? -7.889 4.611 -5.730 1.00 37.38 204 THR A O 1
ATOM 1605 N N . SER A 1 205 ? -7.417 6.069 -7.349 1.00 29.44 205 SER A N 1
ATOM 1606 C CA . SER A 1 205 ? -7.077 7.161 -6.411 1.00 29.44 205 SER A CA 1
ATOM 1607 C C . SER A 1 205 ? -8.028 8.360 -6.441 1.00 29.44 205 SER A C 1
ATOM 1609 O O . SER A 1 205 ? -7.688 9.419 -5.917 1.00 29.44 205 SER A O 1
ATOM 1611 N N . SER A 1 206 ? -9.205 8.226 -7.051 1.00 25.77 206 SER A N 1
ATOM 1612 C CA . SER A 1 206 ? -10.209 9.293 -7.086 1.00 25.77 206 SER A CA 1
ATOM 1613 C C . SER A 1 206 ? -11.633 8.737 -7.056 1.00 25.77 206 SER A C 1
ATOM 1615 O O . SER A 1 206 ? -12.336 8.795 -8.062 1.00 25.77 206 SER A O 1
ATOM 1617 N N . THR A 1 207 ? -12.035 8.209 -5.903 1.00 28.38 207 THR A N 1
ATOM 1618 C CA . THR A 1 207 ? -13.424 8.171 -5.411 1.00 28.38 207 THR A CA 1
ATOM 1619 C C . THR A 1 207 ? -13.388 8.140 -3.897 1.00 28.38 207 THR A C 1
ATOM 1621 O O . THR A 1 207 ? -12.625 7.297 -3.375 1.00 28.38 207 THR A O 1
#

Secondary structure (DSSP, 8-state):
--STTTTT-GGG--EEEEGGGGGGT--EE--EEEE--B-TTSSBP--EEEEE-HHHH-S--SS-EE--STTSPP-EEEES-HHHHHHHHHHHHHHHHHHHHHHHHHHHHHHHHHHSPPPS-HHHHHHHHHHHHHHHHHHHHHHHHHHHHHHHHHHHHHHHSSTTTTEEEEEEEEPPPEEEEEETTEEEEE--EEEEEPTTTTTTS--